Protein AF-A0A8X6P3E0-F1 (afdb_monomer)

Secondary structure (DSSP, 8-state):
-----------------HHHHHHHHHHTTT-EEE-TTT--EEEHHHIIIIIHHHHH---TTTB-TTTTTSSB--TTGGGSHHHHHHHHHHHHHHHHHTT--S--SS-TT------GGGG---S-----STTGGGGGG-TTTTS--SB-GGGG--SS-----GGGSS-TTHHHHHHHHHH--SEEEEEEEEHHHHHHHHHHHHTTGGGEEEEEEEEEEEEEEETTEEEEEEEEEEEES-HHHHHHIIIIIS----SS---SEEEEE--SHHHHHHHHHHHTS--S-TTS---SS--TTS--SEEEESS---TTHHHHHHTTSTTHHHHHHHHHHHTTT--

pLDDT: mean 74.68, std 19.61, range [25.98, 96.56]

Organism: Nephila pilipes (NCBI:txid299642)

Nearest PDB structures (foldseek):
  3ncp-assembly2_B  TM=5.693E-01  e=4.199E-01  Archaeoglobus fulgidus
  1ru2-assembly1_A  TM=4.246E-01  e=1.166E-01  Escherichia coli
  3ah6-assembly2_F  TM=4.339E-01  e=1.801E+00  Escherichia coli K-12
  3opk-assembly1_A  TM=3.784E-01  e=1.130E+00  Salmonella enterica subsp. enterica serovar Typhimurium str. LT2
  3vte-assembly1_A  TM=3.157E-01  e=8.952E-01  Cannabis sativa

Structure (mmCIF, N/CA/C/O backbone):
data_AF-A0A8X6P3E0-F1
#
_entry.id   AF-A0A8X6P3E0-F1
#
loop_
_atom_site.group_PDB
_atom_site.id
_atom_site.type_symbol
_atom_site.label_atom_id
_atom_site.label_alt_id
_atom_site.label_comp_id
_atom_site.label_asym_id
_atom_site.label_entity_id
_atom_site.label_seq_id
_atom_site.pdbx_PDB_ins_code
_atom_site.Cartn_x
_atom_site.Cartn_y
_atom_site.Cartn_z
_atom_site.occupancy
_atom_site.B_iso_or_equiv
_atom_site.auth_seq_id
_atom_site.auth_comp_id
_atom_site.auth_asym_id
_atom_site.auth_atom_id
_atom_site.pdbx_PDB_model_num
ATOM 1 N N . MET A 1 1 ? -29.471 0.106 -43.981 1.00 32.72 1 MET A N 1
ATOM 2 C CA . MET A 1 1 ? -28.695 1.352 -44.146 1.00 32.72 1 MET A CA 1
ATOM 3 C C . MET A 1 1 ? -27.390 1.184 -43.397 1.00 32.72 1 MET A C 1
ATOM 5 O O . MET A 1 1 ? -27.352 1.311 -42.184 1.00 32.72 1 MET A O 1
ATOM 9 N N . THR A 1 2 ? -26.368 0.766 -44.128 1.00 26.19 2 THR A N 1
ATOM 10 C CA . THR A 1 2 ? -24.980 0.620 -43.695 1.00 26.19 2 THR A CA 1
ATOM 11 C C . THR A 1 2 ? -24.277 1.959 -43.902 1.00 26.19 2 THR A C 1
ATOM 13 O O . THR A 1 2 ? -24.322 2.505 -45.002 1.00 26.19 2 THR A O 1
ATOM 16 N N . LEU A 1 3 ? -23.659 2.496 -42.850 1.00 25.98 3 LEU A N 1
ATOM 17 C CA . LEU A 1 3 ? -22.722 3.617 -42.943 1.00 25.98 3 LEU A CA 1
ATOM 18 C C . LEU A 1 3 ? -21.302 3.116 -42.635 1.00 25.98 3 LEU A C 1
ATOM 20 O O . LEU A 1 3 ? -21.159 2.162 -41.867 1.00 25.98 3 LEU A O 1
ATOM 24 N N . PRO A 1 4 ? -20.270 3.694 -43.274 1.00 28.23 4 PRO A N 1
ATOM 25 C CA . PRO A 1 4 ? -19.001 3.025 -43.503 1.00 28.23 4 PRO A CA 1
ATOM 26 C C . PRO A 1 4 ? -18.002 3.257 -42.368 1.00 28.23 4 PRO A C 1
ATOM 28 O O . PRO A 1 4 ? -17.793 4.373 -41.894 1.00 28.23 4 PRO A O 1
ATOM 31 N N . PHE A 1 5 ? -17.363 2.161 -41.978 1.00 27.02 5 PHE A N 1
ATOM 32 C CA . PHE A 1 5 ? -16.212 2.090 -41.092 1.00 27.02 5 PHE A CA 1
ATOM 33 C C . PHE A 1 5 ? -14.959 2.342 -41.936 1.00 27.02 5 PHE A C 1
ATOM 35 O O . PHE A 1 5 ? -14.394 1.409 -42.487 1.00 27.02 5 PHE A O 1
ATOM 42 N N . GLU A 1 6 ? -14.542 3.593 -42.106 1.00 27.86 6 GLU A N 1
ATOM 43 C CA . GLU A 1 6 ? -13.254 3.887 -42.741 1.00 27.86 6 GLU A CA 1
ATOM 44 C C . GLU A 1 6 ? -12.776 5.285 -42.351 1.00 27.86 6 GLU A C 1
ATOM 46 O O . GLU A 1 6 ? -13.299 6.291 -42.827 1.00 27.86 6 GLU A O 1
ATOM 51 N N . ARG A 1 7 ? -11.795 5.317 -41.440 1.00 28.09 7 ARG A N 1
ATOM 52 C CA . ARG A 1 7 ? -10.656 6.255 -41.354 1.00 28.09 7 ARG A CA 1
ATOM 53 C C . ARG A 1 7 ? -10.125 6.267 -39.927 1.00 28.09 7 ARG A C 1
ATOM 55 O O . ARG A 1 7 ? -10.498 7.140 -39.170 1.00 28.09 7 ARG A O 1
ATOM 62 N N . TYR A 1 8 ? -9.238 5.332 -39.596 1.00 27.27 8 TYR A N 1
ATOM 63 C CA . TYR A 1 8 ? -8.113 5.554 -38.674 1.00 27.27 8 TYR A CA 1
ATOM 64 C C . TYR A 1 8 ? -7.121 4.402 -38.852 1.00 27.27 8 TYR A C 1
ATOM 66 O O . TYR A 1 8 ? -7.109 3.457 -38.078 1.00 27.27 8 TYR A O 1
ATOM 74 N N . CYS A 1 9 ? -6.311 4.462 -39.908 1.00 28.12 9 CYS A N 1
ATOM 75 C CA . CYS A 1 9 ? -5.068 3.699 -40.020 1.00 28.12 9 CYS A CA 1
ATOM 76 C C . CYS A 1 9 ? -4.128 4.449 -40.965 1.00 28.12 9 CYS A C 1
ATOM 78 O O . CYS A 1 9 ? -3.974 4.116 -42.134 1.00 28.12 9 CYS A O 1
ATOM 80 N N . THR A 1 10 ? -3.489 5.487 -40.440 1.00 26.47 10 THR A N 1
ATOM 81 C CA . THR A 1 10 ? -2.123 5.803 -40.850 1.00 26.47 10 THR A CA 1
ATOM 82 C C . THR A 1 10 ? -1.285 5.648 -39.600 1.00 26.47 10 THR A C 1
ATOM 84 O O . THR A 1 10 ? -1.437 6.410 -38.647 1.00 26.47 10 THR A O 1
ATOM 87 N N . SER A 1 11 ? -0.476 4.594 -39.599 1.00 32.12 11 SER A N 1
ATOM 88 C CA . SER A 1 11 ? 0.641 4.340 -38.699 1.00 32.12 11 SER A CA 1
ATOM 89 C C . SER A 1 11 ? 1.381 5.638 -38.369 1.00 32.12 11 SER A C 1
ATOM 91 O O . SER A 1 11 ? 2.205 6.109 -39.152 1.00 32.12 11 SER A O 1
ATOM 93 N N . GLY A 1 12 ? 1.055 6.232 -37.221 1.00 29.59 12 GLY A N 1
ATOM 94 C CA . GLY A 1 12 ? 1.836 7.318 -36.653 1.00 29.59 12 GLY A CA 1
ATOM 95 C C . GLY A 1 12 ? 3.200 6.767 -36.260 1.00 29.59 12 GLY A C 1
ATOM 96 O O . GLY A 1 12 ? 3.271 5.797 -35.505 1.00 29.59 12 GLY A O 1
ATOM 97 N N . ASP A 1 13 ? 4.258 7.362 -36.810 1.00 38.78 13 ASP A N 1
ATOM 98 C CA . ASP A 1 13 ? 5.661 7.160 -36.443 1.00 38.78 13 ASP A CA 1
ATOM 99 C C . ASP A 1 13 ? 5.798 7.065 -34.908 1.00 38.78 13 ASP A C 1
ATOM 101 O O . ASP A 1 13 ? 5.832 8.074 -34.200 1.00 38.78 13 ASP A O 1
ATOM 105 N N . ARG A 1 14 ? 5.873 5.841 -34.364 1.00 43.91 14 ARG A N 1
ATOM 106 C CA . ARG A 1 14 ? 6.266 5.633 -32.965 1.0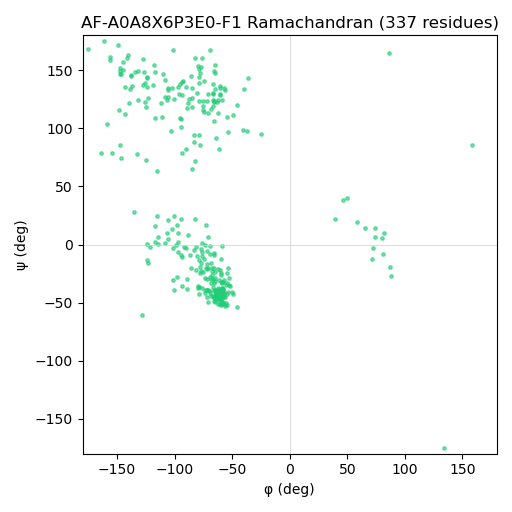0 43.91 14 ARG A CA 1
ATOM 107 C C . ARG A 1 14 ? 7.721 6.081 -32.854 1.00 43.91 14 ARG A C 1
ATOM 109 O O . ARG A 1 14 ? 8.622 5.394 -33.335 1.00 43.91 14 ARG A O 1
ATOM 116 N N . GLN A 1 15 ? 7.957 7.239 -32.240 1.00 47.72 15 GLN A N 1
ATOM 117 C CA . GLN A 1 15 ? 9.303 7.730 -31.946 1.00 47.72 15 GLN A CA 1
ATOM 118 C C . GLN A 1 15 ? 10.078 6.665 -31.155 1.00 47.72 15 GLN A C 1
ATOM 120 O O . GLN A 1 15 ? 9.786 6.390 -29.991 1.00 47.72 15 GLN A O 1
ATOM 125 N N . ARG A 1 16 ? 11.075 6.042 -31.796 1.00 61.50 16 ARG A N 1
ATOM 126 C CA . ARG A 1 16 ? 11.989 5.103 -31.136 1.00 61.50 16 ARG A CA 1
ATOM 127 C C . ARG A 1 16 ? 12.829 5.887 -30.127 1.00 61.50 16 ARG A C 1
ATOM 129 O O . ARG A 1 16 ? 13.543 6.813 -30.504 1.00 61.50 16 ARG A O 1
ATOM 136 N N . SER A 1 17 ? 12.732 5.530 -28.847 1.00 73.94 17 SER A N 1
ATOM 137 C CA . SER A 1 17 ? 13.495 6.181 -27.777 1.00 73.94 17 SER A CA 1
ATOM 138 C C . SER A 1 17 ? 14.939 5.667 -27.719 1.00 73.94 17 SER A C 1
ATOM 140 O O . SER A 1 17 ? 15.225 4.523 -28.084 1.00 73.94 17 SER A O 1
ATOM 142 N N . ILE A 1 18 ? 15.866 6.485 -27.209 1.00 75.44 18 ILE A N 1
ATOM 143 C CA . ILE A 1 18 ? 17.270 6.077 -27.026 1.00 75.44 18 ILE A CA 1
ATOM 144 C C . ILE A 1 18 ? 17.404 4.891 -26.053 1.00 75.44 18 ILE A C 1
ATOM 146 O O . ILE A 1 18 ? 18.289 4.051 -26.211 1.00 75.44 18 ILE A O 1
ATOM 150 N N . ALA A 1 19 ? 16.495 4.783 -25.077 1.00 73.69 19 ALA A N 1
ATOM 151 C CA . ALA A 1 19 ? 16.442 3.662 -24.144 1.00 73.69 19 ALA A CA 1
ATOM 152 C C . ALA A 1 19 ? 16.102 2.345 -24.861 1.00 73.69 19 ALA A C 1
ATOM 154 O O . ALA A 1 19 ? 16.725 1.317 -24.594 1.00 73.69 19 ALA A O 1
ATOM 155 N N . THR A 1 20 ? 15.169 2.386 -25.819 1.00 75.62 20 THR A N 1
ATOM 156 C CA . THR A 1 20 ? 14.819 1.236 -26.666 1.00 75.62 20 THR A CA 1
ATOM 157 C C . THR A 1 20 ? 16.027 0.767 -27.476 1.00 75.62 20 THR A C 1
ATOM 159 O O . THR A 1 20 ? 16.334 -0.424 -27.487 1.00 75.62 20 THR A O 1
ATOM 162 N N . PHE A 1 21 ? 16.772 1.702 -28.077 1.00 82.06 21 PHE A N 1
ATOM 163 C CA . PHE A 1 21 ? 18.000 1.390 -28.811 1.00 82.06 21 PHE A CA 1
ATOM 164 C C . PHE A 1 21 ? 19.039 0.664 -27.937 1.00 82.06 21 PHE A C 1
ATOM 166 O O . PHE A 1 21 ? 19.530 -0.393 -28.327 1.00 82.06 21 PHE A O 1
ATOM 173 N N . TYR A 1 22 ? 19.350 1.182 -26.741 1.00 82.00 22 TYR A N 1
ATOM 174 C CA . TYR A 1 22 ? 20.337 0.542 -25.858 1.00 82.00 22 TYR A CA 1
ATOM 175 C C . TYR A 1 22 ? 19.883 -0.828 -25.347 1.00 82.00 22 TYR A C 1
ATOM 177 O O . TYR A 1 22 ? 20.711 -1.724 -25.194 1.00 82.00 22 TYR A O 1
ATOM 185 N N . ARG A 1 23 ? 18.577 -1.025 -25.130 1.00 77.50 23 ARG A N 1
ATOM 186 C CA . ARG A 1 23 ? 18.028 -2.340 -24.776 1.00 77.50 23 ARG A CA 1
ATOM 187 C C . ARG A 1 23 ? 18.233 -3.353 -25.903 1.00 77.50 23 ARG A C 1
ATOM 189 O O . ARG A 1 23 ? 18.649 -4.474 -25.631 1.00 77.50 23 ARG A O 1
ATOM 196 N N . HIS A 1 24 ? 17.983 -2.957 -27.151 1.00 77.69 24 HIS A N 1
ATOM 197 C CA . HIS A 1 24 ? 18.202 -3.823 -28.315 1.00 77.69 24 HIS A CA 1
ATOM 198 C C . HIS A 1 24 ? 19.681 -4.141 -28.505 1.00 77.69 24 HIS A C 1
ATOM 200 O O . HIS A 1 24 ? 20.035 -5.304 -28.663 1.00 77.69 24 HIS A O 1
ATOM 206 N N . LEU A 1 25 ? 20.544 -3.128 -28.397 1.00 83.44 25 LEU A N 1
ATOM 207 C CA . LEU A 1 25 ? 21.988 -3.317 -28.467 1.00 83.44 25 LEU A CA 1
ATOM 208 C C . LEU A 1 25 ? 22.485 -4.316 -27.411 1.00 83.44 25 LEU A C 1
ATOM 210 O O . LEU A 1 25 ? 23.282 -5.194 -27.729 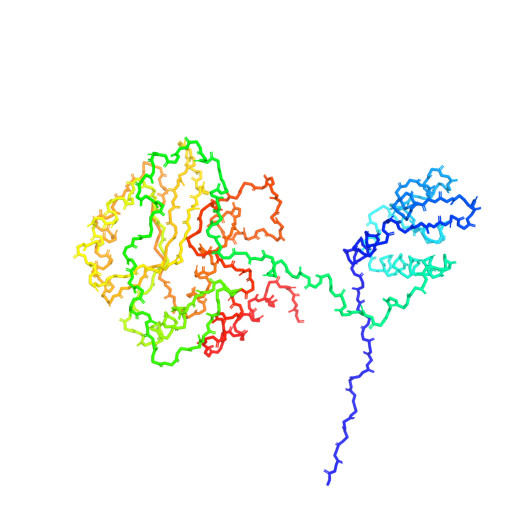1.00 83.44 25 LEU A O 1
ATOM 214 N N . LYS A 1 26 ? 21.971 -4.217 -26.177 1.00 83.31 26 LYS A N 1
ATOM 215 C CA . LYS A 1 26 ? 22.287 -5.150 -25.091 1.00 83.31 26 LYS A CA 1
ATOM 216 C C . LYS A 1 26 ? 21.806 -6.572 -25.391 1.00 83.31 26 LYS A C 1
ATOM 218 O O . LYS A 1 26 ? 22.557 -7.504 -25.154 1.00 83.31 26 LYS A O 1
ATOM 223 N N . LYS A 1 27 ? 20.596 -6.758 -25.939 1.00 80.12 27 LYS A N 1
ATOM 224 C CA . LYS A 1 27 ? 20.095 -8.096 -26.325 1.00 80.12 27 LYS A CA 1
ATOM 225 C C . LYS A 1 27 ? 21.010 -8.784 -27.344 1.00 80.12 27 LYS A C 1
ATOM 227 O O . LYS A 1 27 ? 21.142 -10.000 -27.311 1.00 80.12 27 LYS A O 1
ATOM 232 N N . CYS A 1 28 ? 21.641 -8.018 -28.233 1.00 83.38 28 CYS A N 1
ATOM 233 C CA . CYS A 1 28 ? 22.568 -8.559 -29.222 1.00 83.38 28 CYS A CA 1
ATOM 234 C C . CYS A 1 28 ? 24.050 -8.472 -28.819 1.00 83.38 28 CYS A C 1
ATOM 236 O O . CYS A 1 28 ? 24.888 -8.744 -29.673 1.00 83.38 28 CYS A O 1
ATOM 238 N N . SER A 1 29 ? 24.393 -8.113 -27.572 1.00 85.38 29 SER A N 1
ATOM 239 C CA . SER A 1 29 ? 25.779 -7.840 -27.140 1.00 85.38 29 SER A CA 1
ATOM 240 C C . SER A 1 29 ? 26.746 -8.980 -27.459 1.00 85.38 29 SER A C 1
ATOM 242 O O . SER A 1 29 ? 27.849 -8.730 -27.943 1.00 85.38 29 SER A O 1
ATOM 244 N N . ASP A 1 30 ? 26.296 -10.219 -27.262 1.00 83.38 30 ASP A N 1
ATOM 245 C CA . ASP A 1 30 ? 27.120 -11.429 -27.366 1.00 83.38 30 ASP A CA 1
ATOM 246 C C . ASP A 1 30 ? 27.089 -12.052 -28.769 1.00 83.38 30 ASP A C 1
ATOM 248 O O . ASP A 1 30 ? 27.783 -13.033 -29.042 1.00 83.38 30 ASP A O 1
ATOM 252 N N . VAL A 1 31 ? 26.306 -11.474 -29.688 1.00 84.81 31 VAL A N 1
ATOM 253 C CA . VAL A 1 31 ? 26.197 -11.964 -31.063 1.00 84.81 31 VAL A CA 1
ATOM 254 C C . VAL A 1 31 ? 27.556 -11.847 -31.742 1.00 84.81 31 VAL A C 1
ATOM 256 O O . VAL A 1 31 ? 28.127 -10.758 -31.846 1.00 84.81 31 VAL A O 1
ATOM 259 N N . SER A 1 32 ? 28.067 -12.979 -32.230 1.00 85.12 32 SER A N 1
ATOM 260 C CA . SER A 1 32 ? 29.296 -13.003 -33.015 1.00 85.12 32 SER A CA 1
ATOM 261 C C . SER A 1 32 ? 29.041 -12.400 -34.392 1.00 85.12 32 SER A C 1
ATOM 263 O O . SER A 1 32 ? 28.185 -12.860 -35.150 1.00 85.12 32 SER A O 1
ATOM 265 N N . ILE A 1 33 ? 29.813 -11.372 -34.721 1.00 86.19 33 ILE A N 1
ATOM 266 C CA . ILE A 1 33 ? 29.754 -10.657 -35.991 1.00 86.19 33 ILE A CA 1
ATOM 267 C C . ILE A 1 33 ? 31.144 -10.581 -36.618 1.00 86.19 33 ILE A C 1
ATOM 269 O O . ILE A 1 33 ? 32.174 -10.720 -35.950 1.00 86.19 33 ILE A O 1
ATOM 273 N N . ARG A 1 34 ? 31.178 -10.349 -37.930 1.00 85.69 34 ARG A N 1
ATOM 274 C CA . ARG A 1 34 ? 32.386 -9.909 -38.632 1.00 85.69 34 ARG A CA 1
ATOM 275 C C . ARG A 1 34 ? 32.233 -8.442 -38.965 1.00 85.69 34 ARG A C 1
ATOM 277 O O . ARG A 1 34 ? 31.199 -8.054 -39.495 1.00 85.69 34 ARG A O 1
ATOM 284 N N . CYS A 1 35 ? 33.259 -7.647 -38.696 1.00 86.12 35 CYS A N 1
ATOM 285 C CA . CYS A 1 35 ? 33.279 -6.261 -39.136 1.00 86.12 35 CYS A CA 1
ATOM 286 C C . CYS A 1 35 ? 33.244 -6.191 -40.678 1.00 86.12 35 CYS A C 1
ATOM 288 O O . CYS A 1 35 ? 34.142 -6.751 -41.311 1.00 86.12 35 CYS A O 1
ATOM 290 N N . PRO A 1 36 ? 32.278 -5.483 -41.294 1.00 83.50 36 PRO A N 1
ATOM 291 C CA . PRO A 1 36 ? 32.210 -5.337 -42.749 1.00 83.50 36 PRO A CA 1
ATOM 292 C C . PRO A 1 36 ? 33.429 -4.670 -43.403 1.00 83.50 36 PRO A C 1
ATOM 294 O O . PRO A 1 36 ? 33.679 -4.906 -44.579 1.00 83.50 36 PRO A O 1
ATOM 297 N N . GLN A 1 37 ? 34.190 -3.845 -42.670 1.00 85.00 37 GLN A N 1
ATOM 298 C CA . GLN A 1 37 ? 35.338 -3.118 -43.231 1.00 85.00 37 GLN A CA 1
ATOM 299 C C . GLN A 1 37 ? 36.665 -3.885 -43.150 1.00 85.00 37 GLN A C 1
ATOM 301 O O . GLN A 1 37 ? 37.454 -3.817 -44.086 1.00 85.00 37 GLN A O 1
ATOM 306 N N . CYS A 1 38 ? 36.930 -4.618 -42.062 1.00 88.06 38 CYS A N 1
ATOM 307 C CA . CYS A 1 38 ? 38.212 -5.322 -41.875 1.00 88.06 38 CYS A CA 1
ATOM 308 C C . CYS A 1 38 ? 38.092 -6.843 -41.700 1.00 88.06 38 CYS A C 1
ATOM 310 O O . CYS A 1 38 ? 39.100 -7.526 -41.545 1.00 88.06 38 CYS A O 1
ATOM 312 N N . GLY A 1 39 ? 36.876 -7.394 -41.680 1.00 84.44 39 GLY A N 1
ATOM 313 C CA . GLY A 1 39 ? 36.629 -8.835 -41.579 1.00 84.44 39 GLY A CA 1
ATOM 314 C C . GLY A 1 39 ? 36.905 -9.465 -40.207 1.00 84.44 39 GLY A C 1
ATOM 315 O O . GLY A 1 39 ? 36.636 -10.658 -40.033 1.00 84.44 39 GLY A O 1
ATOM 316 N N . GLN A 1 40 ? 37.404 -8.701 -39.225 1.00 85.25 40 GLN A N 1
ATOM 317 C CA . GLN A 1 40 ? 37.693 -9.206 -37.881 1.00 85.25 40 GLN A CA 1
ATOM 318 C C . GLN A 1 40 ? 36.416 -9.732 -37.211 1.00 85.25 40 GLN A C 1
ATOM 320 O O . GLN A 1 40 ? 35.362 -9.096 -37.274 1.00 85.25 40 GLN A O 1
ATOM 325 N N . ARG A 1 41 ? 36.524 -10.898 -36.563 1.00 87.69 41 ARG A N 1
ATOM 326 C CA . ARG A 1 41 ? 35.458 -11.489 -35.743 1.00 87.69 41 ARG A CA 1
ATOM 327 C C . ARG A 1 41 ? 35.493 -10.933 -34.325 1.00 87.69 41 ARG A C 1
ATOM 329 O O . ARG A 1 41 ? 36.563 -10.858 -33.729 1.00 87.69 41 ARG A O 1
ATOM 336 N N . MET A 1 42 ? 34.327 -10.578 -33.803 1.00 89.50 42 MET A N 1
ATOM 337 C CA . MET A 1 42 ? 34.136 -10.034 -32.455 1.00 89.50 42 MET A CA 1
ATOM 338 C C . MET A 1 42 ? 32.671 -10.176 -32.035 1.00 89.50 42 MET A C 1
ATOM 340 O O . MET A 1 42 ? 31.836 -10.598 -32.839 1.00 89.50 42 MET A O 1
ATOM 344 N N . THR A 1 43 ? 32.353 -9.819 -30.796 1.00 90.94 43 THR A N 1
ATOM 345 C CA . THR A 1 43 ? 30.959 -9.659 -30.361 1.00 90.94 43 THR A CA 1
ATOM 346 C C . THR A 1 43 ? 30.412 -8.280 -30.750 1.00 90.94 43 THR A C 1
ATOM 348 O O . THR A 1 43 ? 31.177 -7.347 -31.009 1.00 90.94 43 THR A O 1
ATOM 351 N N . MET A 1 44 ? 29.087 -8.118 -30.793 1.00 89.75 44 MET A N 1
ATOM 352 C CA . MET A 1 44 ? 28.462 -6.813 -31.053 1.00 89.75 44 MET A CA 1
ATOM 353 C C . MET A 1 44 ? 28.870 -5.752 -30.024 1.00 89.75 44 MET A C 1
ATOM 355 O O . MET A 1 44 ? 29.083 -4.591 -30.380 1.00 89.75 44 MET A O 1
ATOM 359 N N . ASP A 1 45 ? 29.015 -6.151 -28.761 1.00 90.94 45 ASP A N 1
ATOM 360 C CA . ASP A 1 45 ? 29.483 -5.280 -27.683 1.00 90.94 45 ASP A CA 1
ATOM 361 C C . ASP A 1 45 ? 30.892 -4.742 -27.965 1.00 90.94 45 ASP A C 1
ATOM 363 O O . ASP A 1 45 ? 31.111 -3.528 -28.015 1.00 90.94 45 ASP A O 1
ATOM 367 N N . GLN A 1 46 ? 31.818 -5.650 -28.291 1.00 91.19 46 GLN A N 1
ATOM 368 C CA . GLN A 1 46 ? 33.183 -5.307 -28.686 1.00 91.19 46 GLN A CA 1
ATOM 369 C C . GLN A 1 46 ? 33.201 -4.410 -29.925 1.00 91.19 46 GLN A C 1
ATOM 371 O O . GLN A 1 46 ? 33.992 -3.464 -29.991 1.00 91.19 46 GLN A O 1
ATOM 376 N N . PHE A 1 47 ? 32.314 -4.664 -30.892 1.00 93.25 47 PHE A N 1
ATOM 377 C CA . PHE A 1 47 ? 32.211 -3.839 -32.089 1.00 93.25 47 PHE A CA 1
ATOM 378 C C . PHE A 1 47 ? 31.818 -2.397 -31.762 1.00 93.25 47 PHE A C 1
ATOM 380 O O . PHE A 1 47 ? 32.478 -1.448 -32.194 1.00 93.25 47 PHE A O 1
ATOM 387 N N . TYR A 1 48 ? 30.751 -2.243 -30.981 1.00 91.69 48 TYR A N 1
ATOM 388 C CA . TYR A 1 48 ? 30.136 -0.955 -30.689 1.00 91.69 48 TYR A CA 1
ATOM 389 C C . TYR A 1 48 ? 30.957 -0.094 -29.719 1.00 91.69 48 TYR A C 1
ATOM 391 O O . TYR A 1 48 ? 31.019 1.130 -29.891 1.00 91.69 48 TYR A O 1
ATOM 399 N N . HIS A 1 49 ? 31.567 -0.708 -28.700 1.00 89.06 49 HIS A N 1
ATOM 400 C CA . HIS A 1 49 ? 32.283 0.011 -27.644 1.00 89.06 49 HIS A CA 1
ATOM 401 C C . HIS A 1 49 ? 33.763 0.256 -27.946 1.00 89.06 49 HIS A C 1
ATOM 403 O O . HIS A 1 49 ? 34.290 1.274 -27.497 1.00 89.06 49 HIS A O 1
ATOM 409 N N . HIS A 1 50 ? 34.410 -0.621 -28.722 1.00 92.62 50 HIS A N 1
ATOM 410 C CA . HIS A 1 50 ? 35.866 -0.599 -28.894 1.00 92.62 50 HIS A CA 1
ATOM 411 C C . HIS A 1 50 ? 36.284 -0.588 -30.363 1.00 92.62 50 HIS A C 1
ATOM 413 O O . HIS A 1 50 ? 36.895 0.372 -30.835 1.00 92.62 50 HIS A O 1
ATOM 419 N N . HIS A 1 51 ? 35.906 -1.620 -31.116 1.00 92.62 51 HIS A N 1
ATOM 420 C CA . HIS A 1 51 ? 36.451 -1.865 -32.448 1.00 92.62 51 HIS A CA 1
ATOM 421 C C . HIS A 1 51 ? 36.178 -0.724 -33.434 1.00 92.62 51 HIS A C 1
ATOM 423 O O . HIS A 1 51 ? 37.098 -0.277 -34.116 1.00 92.62 51 HIS A O 1
ATOM 429 N N . ALA A 1 52 ? 34.938 -0.222 -33.505 1.00 91.69 52 ALA A N 1
ATOM 430 C CA . ALA A 1 52 ? 34.582 0.855 -34.432 1.00 91.69 52 ALA A CA 1
ATOM 431 C C . ALA A 1 52 ? 35.414 2.126 -34.191 1.00 91.69 52 ALA A C 1
ATOM 433 O O . ALA A 1 52 ? 35.824 2.791 -35.143 1.00 91.69 52 ALA A O 1
ATOM 434 N N . SER A 1 53 ? 35.714 2.444 -32.929 1.00 93.19 53 SER A N 1
ATOM 435 C CA . SER A 1 53 ? 36.551 3.595 -32.591 1.00 93.19 53 SER A CA 1
ATOM 436 C C . SER A 1 53 ? 38.040 3.342 -32.785 1.00 93.19 53 SER A C 1
ATOM 438 O O . SER A 1 53 ? 38.726 4.218 -33.297 1.00 93.19 53 SER A O 1
ATOM 440 N N . GLU A 1 54 ? 38.543 2.179 -32.379 1.00 93.81 54 GLU A N 1
ATOM 441 C CA . GLU A 1 54 ? 39.983 1.897 -32.357 1.00 93.81 54 GLU A CA 1
ATOM 442 C C . GLU A 1 54 ? 40.527 1.541 -33.739 1.00 93.81 54 GLU A C 1
ATOM 444 O O . GLU A 1 54 ? 41.638 1.934 -34.077 1.00 93.81 54 GLU A O 1
ATOM 449 N N . GLN A 1 55 ? 39.741 0.824 -34.545 1.00 92.12 55 GLN A N 1
ATOM 450 C CA . GLN A 1 55 ? 40.172 0.339 -35.858 1.00 92.12 55 GLN A CA 1
ATOM 451 C C . GLN A 1 55 ? 39.706 1.245 -37.002 1.00 92.12 55 GLN A C 1
ATOM 453 O O . GLN A 1 55 ? 40.382 1.322 -38.023 1.00 92.12 55 GLN A O 1
ATOM 458 N N . HIS A 1 56 ? 38.585 1.960 -36.827 1.00 91.69 56 HIS A N 1
ATOM 459 C CA . HIS A 1 56 ? 37.968 2.765 -37.897 1.00 91.69 56 HIS A CA 1
ATOM 460 C C . HIS A 1 56 ? 37.776 4.244 -37.534 1.00 91.69 56 HIS A C 1
ATOM 462 O O . HIS A 1 56 ? 37.248 5.013 -38.333 1.00 91.69 56 HIS A O 1
ATOM 468 N N . GLY A 1 57 ? 38.175 4.676 -36.330 1.00 91.00 57 GLY A N 1
ATOM 469 C CA . GLY A 1 57 ? 38.039 6.072 -35.889 1.00 91.00 57 GLY A CA 1
ATOM 470 C C . GLY A 1 57 ? 36.588 6.553 -35.727 1.00 91.00 57 GLY A C 1
ATOM 471 O O . GLY A 1 57 ? 36.335 7.757 -35.618 1.00 91.00 57 GLY A O 1
ATOM 472 N N . VAL A 1 58 ? 35.608 5.641 -35.713 1.00 91.88 58 VAL A N 1
ATOM 473 C CA . VAL A 1 58 ? 34.181 5.973 -35.634 1.00 91.88 58 VAL A CA 1
ATOM 474 C C . VAL A 1 58 ? 33.716 5.921 -34.183 1.00 91.88 58 VAL A C 1
ATOM 476 O O . VAL A 1 58 ? 33.436 4.867 -33.618 1.00 91.88 58 VAL A O 1
ATOM 479 N N . HIS A 1 59 ? 33.593 7.093 -33.562 1.00 88.88 59 HIS A N 1
ATOM 480 C CA . HIS A 1 59 ? 33.139 7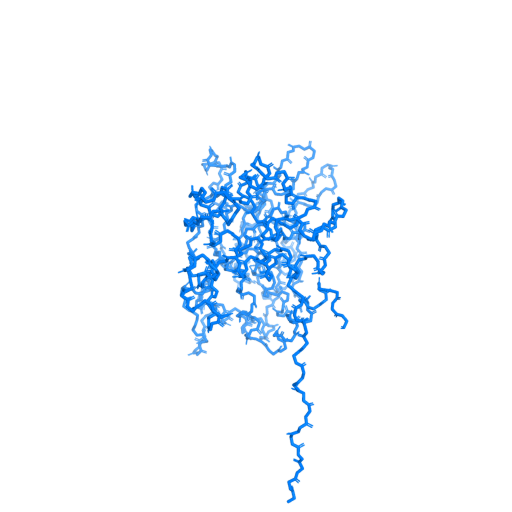.196 -32.178 1.00 88.88 59 HIS A CA 1
ATOM 481 C C . HIS A 1 59 ? 31.612 7.283 -32.083 1.00 88.88 59 HIS A C 1
ATOM 483 O O . HIS A 1 59 ? 31.008 8.262 -32.533 1.00 88.88 59 HIS A O 1
ATOM 489 N N . SER A 1 60 ? 30.994 6.342 -31.362 1.00 85.75 60 SER A N 1
ATOM 490 C CA . SER A 1 60 ? 29.536 6.251 -31.160 1.00 85.75 60 SER A CA 1
ATOM 491 C C . SER A 1 60 ? 28.885 7.474 -30.495 1.00 85.75 60 SER A C 1
ATOM 493 O O . SER A 1 60 ? 27.657 7.589 -30.482 1.00 85.75 60 SER A O 1
ATOM 495 N N . ARG A 1 61 ? 29.685 8.393 -29.933 1.00 85.44 61 ARG A N 1
ATOM 496 C CA . ARG A 1 61 ? 29.245 9.688 -29.382 1.00 85.44 61 ARG A CA 1
ATOM 497 C C . ARG A 1 61 ? 29.062 10.776 -30.442 1.00 85.44 61 ARG A C 1
ATOM 499 O O . ARG A 1 61 ? 28.346 11.731 -30.169 1.00 85.44 61 ARG A O 1
ATOM 506 N N . LYS A 1 62 ? 29.706 10.653 -31.605 1.00 86.75 62 LYS A N 1
ATOM 507 C CA . LYS A 1 62 ? 29.751 11.684 -32.663 1.00 86.75 62 LYS A CA 1
ATOM 508 C C . LYS A 1 62 ? 29.255 11.183 -34.025 1.00 86.75 62 LYS A C 1
ATOM 510 O O . LYS A 1 62 ? 29.055 11.987 -34.931 1.00 86.75 62 LYS A O 1
ATOM 515 N N . ALA A 1 63 ? 29.109 9.872 -34.196 1.00 91.81 63 ALA A N 1
ATOM 516 C CA . ALA A 1 63 ? 28.665 9.283 -35.448 1.00 91.81 63 ALA A CA 1
ATOM 517 C C . ALA A 1 63 ? 28.030 7.901 -35.243 1.00 91.81 63 ALA A C 1
ATOM 519 O O . ALA A 1 63 ? 28.237 7.245 -34.216 1.00 91.81 63 ALA A O 1
ATOM 520 N N . CYS A 1 64 ? 27.260 7.457 -36.233 1.00 93.50 64 CYS A N 1
ATOM 521 C CA . CYS A 1 64 ? 26.667 6.126 -36.247 1.00 93.50 64 CYS A CA 1
ATOM 522 C C . CYS A 1 64 ? 27.731 5.080 -36.593 1.00 93.50 64 CYS A C 1
ATOM 524 O O . CYS A 1 64 ? 28.306 5.109 -37.679 1.00 93.50 64 CYS A O 1
ATOM 526 N N . VAL A 1 65 ? 27.979 4.142 -35.678 1.00 93.06 65 VAL A N 1
ATOM 527 C CA . VAL A 1 65 ? 28.987 3.085 -35.871 1.00 93.06 65 VAL A CA 1
ATOM 528 C C . VAL A 1 65 ? 28.555 2.034 -36.895 1.00 93.06 65 VAL A C 1
ATOM 530 O O . VAL A 1 65 ? 29.393 1.498 -37.605 1.00 93.06 65 VAL A O 1
ATOM 533 N N . PHE A 1 66 ? 27.249 1.787 -37.034 1.00 92.88 66 PHE A N 1
ATOM 534 C CA . PHE A 1 66 ? 26.707 0.749 -37.920 1.00 92.88 66 PHE A CA 1
ATOM 535 C C . PHE A 1 66 ? 26.704 1.144 -39.400 1.00 92.88 66 PHE A C 1
ATOM 537 O O . PHE A 1 66 ? 26.702 0.276 -40.263 1.00 92.88 66 PHE A O 1
ATOM 544 N N . CYS A 1 67 ? 26.730 2.445 -39.705 1.00 92.38 67 CYS A N 1
ATOM 545 C CA . CYS A 1 67 ? 26.964 2.954 -41.060 1.00 92.38 67 CYS A CA 1
ATOM 546 C C . CYS A 1 67 ? 28.370 3.556 -41.216 1.00 92.38 67 CYS A C 1
ATOM 548 O O . CYS A 1 67 ? 28.591 4.383 -42.099 1.00 92.38 67 CYS A O 1
ATOM 550 N N . PHE A 1 68 ? 29.304 3.180 -40.329 1.00 91.06 68 PHE A N 1
ATOM 551 C CA . PHE A 1 68 ? 30.708 3.602 -40.355 1.00 91.06 68 PHE A CA 1
ATOM 552 C C . PHE A 1 68 ? 30.905 5.118 -40.490 1.00 91.06 68 PHE A C 1
ATOM 554 O O . PHE A 1 68 ? 31.783 5.609 -41.193 1.00 91.06 68 PHE A O 1
ATOM 561 N N . GLY A 1 69 ? 30.064 5.880 -39.794 1.00 88.56 69 GLY A N 1
ATOM 562 C CA . GLY A 1 69 ? 30.154 7.330 -39.734 1.00 88.56 69 GLY A CA 1
ATOM 563 C C . GLY A 1 69 ? 29.530 8.085 -40.907 1.00 88.56 69 GLY A C 1
ATOM 564 O O . GLY A 1 69 ? 29.676 9.306 -40.949 1.00 88.56 69 GLY A O 1
ATOM 565 N N . ALA A 1 70 ? 28.786 7.419 -41.800 1.00 90.44 70 ALA A N 1
ATOM 566 C CA . ALA A 1 70 ? 28.039 8.091 -42.870 1.00 90.44 70 ALA A CA 1
ATOM 567 C C . ALA A 1 70 ? 27.031 9.123 -42.327 1.00 90.44 70 ALA A C 1
ATOM 569 O O . ALA A 1 70 ? 26.824 10.170 -42.938 1.00 90.44 70 ALA A O 1
ATOM 570 N N . LYS A 1 71 ? 26.454 8.872 -41.141 1.00 90.44 71 LYS A N 1
ATOM 571 C CA . LYS A 1 71 ? 25.721 9.883 -40.366 1.00 90.44 71 LYS A CA 1
ATOM 572 C C . LYS A 1 71 ? 26.540 10.327 -39.157 1.00 90.44 71 LYS A C 1
ATOM 574 O O . LYS A 1 71 ? 26.928 9.505 -38.321 1.00 90.44 71 LYS A O 1
ATOM 579 N N . ARG A 1 72 ? 26.761 11.639 -39.059 1.00 90.31 72 ARG A N 1
ATOM 580 C CA . ARG A 1 72 ? 27.471 12.319 -37.965 1.00 90.31 72 ARG A CA 1
ATOM 581 C C . ARG A 1 72 ? 26.525 13.284 -37.264 1.00 90.31 72 ARG A C 1
ATOM 583 O O . ARG A 1 72 ? 25.569 13.759 -37.868 1.00 90.31 72 ARG A O 1
ATOM 590 N N . TRP A 1 73 ? 26.803 13.567 -36.003 1.00 91.31 73 TRP A N 1
ATOM 591 C CA . TRP A 1 73 ? 26.017 14.489 -35.187 1.00 91.31 73 TRP A CA 1
ATOM 592 C C . TRP A 1 73 ? 26.928 15.263 -34.235 1.00 91.31 73 TRP A C 1
ATOM 594 O O . TRP A 1 73 ? 28.043 14.816 -33.926 1.00 91.31 73 TRP A O 1
ATOM 604 N N . ALA A 1 74 ? 26.471 16.430 -33.774 1.00 86.69 74 ALA A N 1
ATOM 605 C CA . ALA A 1 74 ? 27.221 17.204 -32.798 1.00 86.69 74 ALA A CA 1
ATOM 606 C C . ALA A 1 74 ? 27.234 16.497 -31.434 1.00 86.69 74 ALA A C 1
ATOM 608 O O . ALA A 1 74 ? 26.527 15.516 -31.177 1.00 86.69 74 ALA A O 1
ATOM 609 N N . HIS A 1 75 ? 28.092 16.970 -30.533 1.00 79.00 75 HIS A N 1
ATOM 610 C CA . HIS A 1 75 ? 28.180 16.384 -29.203 1.00 79.00 75 HIS A CA 1
ATOM 611 C C . HIS A 1 75 ? 26.833 16.502 -28.468 1.00 79.00 75 HIS A C 1
ATOM 613 O O . HIS A 1 75 ? 26.257 17.579 -28.407 1.00 79.00 75 HIS A O 1
ATOM 619 N N . GLY A 1 76 ? 26.327 15.389 -27.926 1.00 75.00 76 GLY A N 1
ATOM 620 C CA . GLY A 1 76 ? 25.032 15.333 -27.231 1.00 75.00 76 GLY A CA 1
ATOM 621 C C . GLY A 1 76 ? 23.816 15.076 -28.134 1.00 75.00 76 GLY A C 1
ATOM 622 O O . GLY A 1 76 ? 22.815 14.545 -27.663 1.00 75.00 76 GLY A O 1
ATOM 623 N N . GLU A 1 77 ? 23.917 15.309 -29.444 1.00 85.81 77 GLU A N 1
ATOM 624 C CA . GLU A 1 77 ? 22.780 15.206 -30.376 1.00 85.81 77 GLU A CA 1
ATOM 625 C C . GLU A 1 77 ? 22.388 13.776 -30.755 1.00 85.81 77 GLU A C 1
ATOM 627 O O . GLU A 1 77 ? 21.383 13.558 -31.432 1.00 85.81 77 GLU A O 1
ATOM 632 N N . LYS A 1 78 ? 23.131 12.766 -30.298 1.00 82.25 78 LYS A N 1
ATOM 633 C CA . LYS A 1 78 ? 22.756 11.361 -30.503 1.00 82.25 78 LYS A CA 1
ATOM 634 C C . LYS A 1 78 ? 21.341 11.054 -30.004 1.00 82.25 78 LYS A C 1
ATOM 636 O O . LYS A 1 78 ? 20.670 10.194 -30.562 1.00 82.25 78 LYS A O 1
ATOM 641 N N . GLN A 1 79 ? 20.918 11.733 -28.939 1.00 82.75 79 GLN A N 1
ATOM 642 C CA . GLN A 1 79 ? 19.611 11.538 -28.314 1.00 82.75 79 GLN A CA 1
ATOM 643 C C . GLN A 1 79 ? 18.467 12.174 -29.117 1.00 82.75 79 GLN A C 1
ATOM 645 O O . GLN A 1 79 ? 17.307 11.913 -28.812 1.00 82.75 79 GLN A O 1
ATOM 650 N N . HIS A 1 80 ? 18.774 12.977 -30.145 1.00 85.00 80 HIS A N 1
ATOM 651 C CA . HIS A 1 80 ? 17.765 13.564 -31.019 1.00 85.00 80 HIS A CA 1
ATOM 652 C C . HIS A 1 80 ? 16.964 12.458 -31.733 1.00 85.00 80 HIS A C 1
ATOM 654 O O . HIS A 1 80 ? 17.587 11.528 -32.262 1.00 85.00 80 HIS A O 1
ATOM 660 N N . PRO A 1 81 ? 15.621 12.545 -31.807 1.00 80.69 81 PRO A N 1
ATOM 661 C CA . PRO A 1 81 ? 14.769 11.488 -32.361 1.00 80.69 81 PRO A CA 1
ATOM 662 C C . PRO A 1 81 ? 15.222 10.954 -33.729 1.00 80.69 81 PRO A C 1
ATOM 664 O O . PRO A 1 81 ? 15.295 9.743 -33.923 1.00 80.69 81 PRO A O 1
ATOM 667 N N . ASP A 1 82 ? 15.638 11.830 -34.647 1.00 85.12 82 ASP A N 1
ATOM 668 C CA . ASP A 1 82 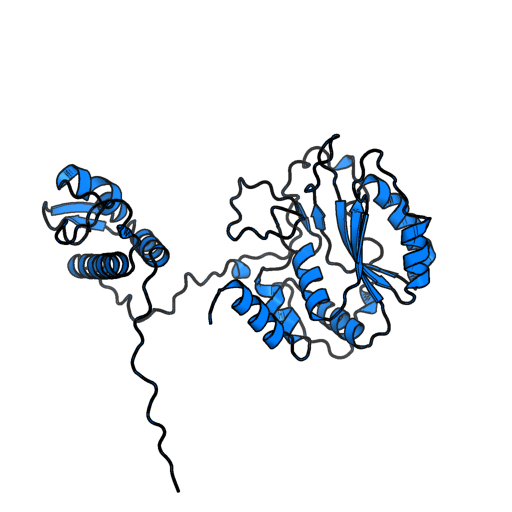? 16.100 11.432 -35.989 1.00 85.12 82 ASP A CA 1
ATOM 669 C C . ASP A 1 82 ? 17.434 10.672 -35.993 1.00 85.12 82 ASP A C 1
ATOM 671 O O . ASP A 1 82 ? 17.727 9.880 -36.898 1.00 85.12 82 ASP A O 1
ATOM 675 N N . ASN A 1 83 ? 18.283 10.921 -34.997 1.00 88.56 83 ASN A N 1
ATOM 676 C CA . ASN A 1 83 ? 19.550 10.214 -34.831 1.00 88.56 83 ASN A CA 1
ATOM 677 C C . ASN A 1 83 ? 19.316 8.850 -34.181 1.00 88.56 83 ASN A C 1
ATOM 679 O O . ASN A 1 83 ? 19.917 7.863 -34.610 1.00 88.56 83 ASN A O 1
ATOM 683 N N . VAL A 1 84 ? 18.378 8.774 -33.232 1.00 83.25 84 VAL A N 1
ATOM 684 C CA . VAL A 1 84 ? 17.938 7.516 -32.617 1.00 83.25 84 VAL A CA 1
ATOM 685 C C . VAL A 1 84 ? 17.237 6.608 -33.631 1.00 83.25 84 VAL A C 1
ATOM 687 O O . VAL A 1 84 ? 17.551 5.416 -33.706 1.00 83.25 84 VAL A O 1
ATOM 690 N N . LYS A 1 85 ? 16.332 7.160 -34.450 1.00 86.56 85 LYS A N 1
ATOM 691 C CA . LYS A 1 85 ? 15.661 6.431 -35.536 1.00 86.56 85 LYS A CA 1
ATOM 692 C C . LYS A 1 85 ? 16.693 5.837 -36.494 1.00 86.56 85 LYS A C 1
ATOM 694 O O . LYS A 1 85 ? 16.717 4.624 -36.686 1.00 86.56 85 LYS A O 1
ATOM 699 N N . HIS A 1 86 ? 17.631 6.663 -36.961 1.00 90.12 86 HIS A N 1
ATOM 700 C CA . HIS A 1 86 ? 18.696 6.224 -37.860 1.00 90.12 86 HIS A CA 1
ATOM 701 C C . HIS A 1 86 ? 19.582 5.121 -37.266 1.00 90.12 86 HIS A C 1
ATOM 703 O O . HIS A 1 86 ? 19.792 4.096 -37.907 1.00 90.12 86 HIS A O 1
ATOM 709 N N . VAL A 1 87 ? 20.115 5.302 -36.051 1.00 89.31 87 VAL A N 1
ATOM 710 C CA . VAL A 1 87 ? 21.038 4.308 -35.471 1.00 89.31 87 VAL A CA 1
ATOM 711 C C . VAL A 1 87 ? 20.339 2.971 -35.208 1.00 89.31 87 VAL A C 1
ATOM 713 O O . VAL A 1 87 ? 20.960 1.922 -35.363 1.00 89.31 87 VAL A O 1
ATOM 716 N N . SER A 1 88 ? 19.042 2.998 -34.887 1.00 85.56 88 SER A N 1
ATOM 717 C CA . SER A 1 88 ? 18.230 1.791 -34.702 1.00 85.56 88 SER A CA 1
ATOM 718 C C . SER A 1 88 ? 18.006 1.045 -36.020 1.00 85.56 88 SER A C 1
ATOM 720 O O . SER A 1 88 ? 18.150 -0.172 -36.069 1.00 85.56 88 SER A O 1
ATOM 722 N N . GLU A 1 89 ? 17.692 1.767 -37.099 1.00 88.94 89 GLU A N 1
ATOM 723 C CA . GLU A 1 89 ? 17.563 1.188 -38.444 1.00 88.94 89 GLU A CA 1
ATOM 724 C C . GLU A 1 89 ? 18.897 0.617 -38.946 1.00 88.94 89 GLU A C 1
ATOM 726 O O . GLU A 1 89 ? 18.928 -0.465 -39.533 1.00 88.94 89 GLU A O 1
ATOM 731 N N . CYS A 1 90 ? 20.014 1.302 -38.685 1.00 91.06 90 CYS A N 1
ATOM 732 C CA . CYS A 1 90 ? 21.331 0.811 -39.082 1.00 91.06 90 CYS A CA 1
ATOM 733 C C . CYS A 1 90 ? 21.766 -0.425 -38.289 1.00 91.06 90 CYS A C 1
ATOM 735 O O . CYS A 1 90 ? 22.313 -1.336 -38.898 1.00 91.06 90 CYS A O 1
ATOM 737 N N . LEU A 1 91 ? 21.505 -0.495 -36.977 1.00 88.56 91 LEU A N 1
ATOM 738 C CA . LEU A 1 91 ? 21.760 -1.705 -36.181 1.00 88.56 91 LEU A CA 1
ATOM 739 C C . LEU A 1 91 ? 21.021 -2.911 -36.770 1.00 88.56 91 LEU A C 1
ATOM 741 O O . LEU A 1 91 ? 21.597 -3.982 -36.933 1.00 88.56 91 LEU A O 1
ATOM 745 N N . GLN A 1 92 ? 19.752 -2.719 -37.123 1.00 85.12 92 GLN A N 1
ATOM 746 C CA . GLN A 1 92 ? 18.929 -3.781 -37.681 1.00 85.12 92 GLN A CA 1
ATOM 747 C C . GLN A 1 92 ? 19.470 -4.286 -39.025 1.00 85.12 92 GLN A C 1
ATOM 749 O O . GLN A 1 92 ? 19.624 -5.491 -39.211 1.00 85.12 92 GLN A O 1
ATOM 754 N N . ARG A 1 93 ? 19.810 -3.375 -39.946 1.00 85.81 93 ARG A N 1
ATOM 755 C CA . ARG A 1 93 ? 20.438 -3.747 -41.226 1.00 85.81 93 ARG A CA 1
ATOM 756 C C . ARG A 1 93 ? 21.754 -4.487 -41.007 1.00 85.81 93 ARG A C 1
ATOM 758 O O . ARG A 1 93 ? 21.968 -5.535 -41.595 1.00 85.81 93 ARG A O 1
ATOM 765 N N . PHE A 1 94 ? 22.579 -3.986 -40.093 1.00 85.38 94 PHE A N 1
ATOM 766 C CA . PHE A 1 94 ? 23.872 -4.578 -39.772 1.00 85.38 94 PHE A CA 1
ATOM 767 C C . PHE A 1 94 ? 23.748 -6.021 -39.246 1.00 85.38 94 PHE A C 1
ATOM 769 O O . PHE A 1 94 ? 24.559 -6.878 -39.587 1.00 85.38 94 PHE A O 1
ATOM 776 N N . LEU A 1 95 ? 22.722 -6.312 -38.440 1.00 83.19 95 LEU A N 1
ATOM 777 C CA . LEU A 1 95 ? 22.432 -7.667 -37.958 1.00 83.19 95 LEU A CA 1
ATOM 778 C C . LEU A 1 95 ? 21.906 -8.591 -39.066 1.00 83.19 95 LEU A C 1
ATOM 780 O O . LEU A 1 95 ? 22.307 -9.756 -39.119 1.00 83.19 95 LEU A O 1
ATOM 784 N N . ASN A 1 96 ? 21.054 -8.073 -39.956 1.00 79.62 96 ASN A N 1
ATOM 785 C CA . ASN A 1 96 ? 20.547 -8.823 -41.107 1.00 79.62 96 ASN A CA 1
ATOM 786 C C . ASN A 1 96 ? 21.685 -9.219 -42.061 1.00 79.62 96 ASN A C 1
ATOM 788 O O . ASN A 1 96 ? 21.782 -10.380 -42.458 1.00 79.62 96 ASN A O 1
ATOM 792 N N . ASP A 1 97 ? 22.587 -8.282 -42.360 1.00 75.25 97 ASP A N 1
ATOM 793 C CA . ASP A 1 97 ? 23.724 -8.500 -43.263 1.00 75.25 97 ASP A CA 1
ATOM 794 C C . ASP A 1 97 ? 24.754 -9.487 -42.684 1.00 75.25 97 ASP A C 1
ATOM 796 O O . ASP A 1 97 ? 25.447 -10.183 -43.425 1.00 75.25 97 ASP A O 1
ATOM 800 N N . ALA A 1 98 ? 24.834 -9.605 -41.355 1.00 67.56 98 ALA A N 1
ATOM 801 C CA . ALA A 1 98 ? 25.700 -10.570 -40.678 1.00 67.56 98 ALA A CA 1
ATOM 802 C C . ALA A 1 98 ? 25.198 -12.030 -40.763 1.00 67.56 98 ALA A C 1
ATOM 804 O O . ALA A 1 98 ? 25.860 -12.922 -40.232 1.00 67.56 98 ALA A O 1
ATOM 805 N N . GLY A 1 99 ? 24.055 -12.290 -41.415 1.00 57.44 99 GLY A N 1
ATOM 806 C CA . GLY A 1 99 ? 23.474 -13.631 -41.550 1.00 57.44 99 GLY A CA 1
ATOM 807 C C . GLY A 1 99 ? 22.836 -14.170 -40.264 1.00 57.44 99 GLY A C 1
ATOM 808 O O . GLY A 1 99 ? 22.536 -15.357 -40.184 1.00 57.44 99 GLY A O 1
ATOM 809 N N . ASN A 1 100 ? 22.609 -13.307 -39.269 1.00 56.88 100 ASN A N 1
ATOM 810 C CA . ASN A 1 100 ? 22.018 -13.655 -37.970 1.00 56.88 100 ASN A CA 1
ATOM 811 C C . ASN A 1 100 ? 20.490 -13.437 -37.935 1.00 56.88 100 ASN A C 1
ATOM 813 O O . ASN A 1 100 ? 19.896 -13.282 -36.867 1.00 56.88 100 ASN A O 1
ATOM 817 N N . ALA A 1 101 ? 19.847 -13.412 -39.106 1.00 43.72 101 ALA A N 1
ATOM 818 C CA . ALA A 1 101 ? 18.407 -13.255 -39.239 1.00 43.72 101 ALA A CA 1
ATOM 819 C C . ALA A 1 101 ? 17.687 -14.579 -38.931 1.00 43.72 101 ALA A C 1
ATOM 821 O O . ALA A 1 101 ? 17.351 -15.339 -39.836 1.00 43.72 101 ALA A O 1
ATOM 822 N N . SER A 1 102 ? 17.397 -14.847 -37.657 1.00 40.19 102 SER A N 1
ATOM 823 C CA . SER A 1 102 ? 16.083 -15.428 -37.371 1.00 40.19 102 SER A CA 1
ATOM 824 C C . SER A 1 102 ? 15.052 -14.302 -37.411 1.00 40.19 102 SER A C 1
ATOM 826 O O . SER A 1 102 ? 15.379 -13.137 -37.196 1.00 40.19 102 SER A O 1
ATOM 828 N N . SER A 1 103 ? 13.819 -14.630 -37.771 1.00 39.53 103 SER A N 1
ATOM 829 C CA . SER A 1 103 ? 12.684 -13.714 -37.705 1.00 39.53 103 SER A CA 1
ATOM 830 C C . SER A 1 103 ? 12.566 -13.127 -36.289 1.00 39.53 103 SER A C 1
ATOM 832 O O . SER A 1 103 ? 12.060 -13.782 -35.390 1.00 39.53 103 SER A O 1
ATOM 834 N N . TRP A 1 104 ? 13.098 -11.921 -36.064 1.00 44.53 104 TRP A N 1
ATOM 835 C CA . TRP A 1 104 ? 12.981 -11.180 -34.795 1.00 44.53 104 TRP A CA 1
ATOM 836 C C . TRP A 1 104 ? 12.013 -9.995 -34.915 1.00 44.53 104 TRP A C 1
ATOM 838 O O . TRP A 1 104 ? 11.980 -9.132 -34.044 1.00 44.53 104 TRP A O 1
ATOM 848 N N . MET A 1 105 ? 11.274 -9.909 -36.026 1.00 41.81 105 MET A N 1
ATOM 849 C CA . MET A 1 105 ? 10.350 -8.807 -36.315 1.00 41.81 105 MET A CA 1
ATOM 850 C C . MET A 1 105 ? 8.875 -9.211 -36.376 1.00 41.81 105 MET A C 1
ATOM 852 O O . MET A 1 105 ? 8.048 -8.355 -36.669 1.00 41.81 105 MET A O 1
ATOM 856 N N . GLU A 1 106 ? 8.534 -10.458 -36.046 1.00 40.75 106 GLU A N 1
ATOM 857 C CA . GLU A 1 106 ? 7.136 -10.850 -35.800 1.00 40.75 106 GLU A CA 1
ATOM 858 C C . GLU A 1 106 ? 6.820 -11.136 -34.325 1.00 40.75 106 GLU A C 1
ATOM 860 O O . GLU A 1 106 ? 5.662 -11.349 -34.000 1.00 40.75 106 GLU A O 1
ATOM 865 N N . ASP A 1 107 ? 7.792 -10.991 -33.419 1.00 39.53 107 ASP A N 1
ATOM 866 C CA . ASP A 1 107 ? 7.544 -10.929 -31.973 1.00 39.53 107 ASP A CA 1
ATOM 867 C C . ASP A 1 107 ? 7.940 -9.547 -31.432 1.00 39.53 107 ASP A C 1
ATOM 869 O O . ASP A 1 107 ? 8.826 -9.402 -30.589 1.00 39.53 107 ASP A O 1
ATOM 873 N N . ASP A 1 108 ? 7.253 -8.504 -31.903 1.00 39.78 108 ASP A N 1
ATOM 874 C CA . ASP A 1 108 ? 7.236 -7.205 -31.204 1.00 39.78 108 ASP A CA 1
ATOM 875 C C . ASP A 1 108 ? 6.421 -7.280 -29.882 1.00 39.78 108 ASP A C 1
ATOM 877 O O . ASP A 1 108 ? 6.262 -6.270 -29.202 1.00 39.78 108 ASP A O 1
ATOM 881 N N . ASP A 1 109 ? 5.978 -8.484 -29.478 1.00 40.41 109 ASP A N 1
ATOM 882 C CA . ASP A 1 109 ? 5.305 -8.788 -28.205 1.00 40.41 109 ASP A CA 1
ATOM 883 C C . ASP A 1 109 ? 6.069 -9.766 -27.289 1.00 40.41 109 ASP A C 1
ATOM 885 O O . ASP A 1 109 ? 5.626 -10.025 -26.171 1.00 40.41 109 ASP A O 1
ATOM 889 N N . ALA A 1 110 ? 7.272 -10.231 -27.651 1.00 40.66 110 ALA A N 1
ATOM 890 C CA . ALA A 1 110 ? 8.158 -10.863 -26.670 1.00 40.66 110 ALA A CA 1
ATOM 891 C C . ALA A 1 110 ? 8.907 -9.771 -25.889 1.00 40.66 110 ALA A C 1
ATOM 893 O O . ALA A 1 110 ? 10.120 -9.531 -26.023 1.00 40.66 110 ALA A O 1
ATOM 894 N N . VAL A 1 111 ? 8.137 -9.100 -25.028 1.00 42.28 111 VAL A N 1
ATOM 895 C CA . VAL A 1 111 ? 8.622 -8.563 -23.757 1.00 42.28 111 VAL A CA 1
ATOM 896 C C . VAL A 1 111 ? 9.634 -9.579 -23.206 1.00 42.28 111 VAL A C 1
ATOM 898 O O . VAL A 1 111 ? 9.495 -10.787 -23.388 1.00 42.28 111 VAL A O 1
ATOM 901 N N . ASP A 1 112 ? 10.705 -9.118 -22.569 1.00 36.84 112 ASP A N 1
ATOM 902 C CA . ASP A 1 112 ? 11.375 -9.975 -21.590 1.00 36.84 112 ASP A CA 1
ATOM 903 C C . ASP A 1 112 ? 10.318 -10.249 -20.511 1.00 36.84 112 ASP A C 1
ATOM 905 O O . ASP A 1 112 ? 10.161 -9.475 -19.570 1.00 36.84 112 ASP A O 1
ATOM 909 N N . ASP A 1 113 ? 9.452 -11.230 -20.778 1.00 41.78 113 ASP A N 1
ATOM 910 C CA . ASP A 1 113 ? 8.089 -11.310 -20.250 1.00 41.78 113 ASP A CA 1
ATOM 911 C C . ASP A 1 113 ? 8.078 -11.907 -18.851 1.00 41.78 113 ASP A C 1
ATOM 913 O O . ASP A 1 113 ? 7.064 -12.384 -18.362 1.00 41.78 113 ASP A O 1
ATOM 917 N N . THR A 1 114 ? 9.215 -11.841 -18.163 1.00 38.47 114 THR A N 1
ATOM 918 C CA . THR A 1 114 ? 9.205 -11.839 -16.712 1.00 38.47 114 THR A CA 1
ATOM 919 C C . THR A 1 114 ? 9.201 -10.385 -16.271 1.00 38.47 114 THR A C 1
ATOM 921 O O . THR A 1 114 ? 10.214 -9.832 -15.848 1.00 38.47 114 THR A O 1
ATOM 924 N N . CYS A 1 115 ? 8.021 -9.757 -16.336 1.00 47.47 115 CYS A N 1
ATOM 925 C CA . CYS A 1 115 ? 7.708 -8.676 -15.404 1.00 47.47 115 CYS A CA 1
ATOM 926 C C . CYS A 1 115 ? 8.249 -9.087 -14.027 1.00 47.47 115 CYS A C 1
ATOM 928 O O . CYS A 1 115 ? 8.043 -10.232 -13.621 1.00 47.47 115 CYS A O 1
ATOM 930 N N . GLU A 1 116 ? 8.952 -8.205 -13.309 1.00 51.78 116 GLU A N 1
ATOM 931 C CA . GLU A 1 116 ? 9.492 -8.550 -11.982 1.00 51.78 116 GLU A CA 1
ATOM 932 C C . GLU A 1 116 ? 8.400 -9.096 -11.038 1.00 51.78 116 GLU A C 1
ATOM 934 O O . GLU A 1 116 ? 8.702 -9.871 -10.134 1.00 51.78 116 GLU A O 1
ATOM 939 N N . CYS A 1 117 ? 7.120 -8.817 -11.324 1.00 53.78 117 CYS A N 1
ATOM 940 C CA . CYS A 1 117 ? 5.961 -9.467 -10.716 1.00 53.78 117 CYS A CA 1
ATOM 941 C C . CYS A 1 117 ? 5.962 -10.997 -10.771 1.00 53.78 117 CYS A C 1
ATOM 943 O O . CYS A 1 117 ? 5.506 -11.620 -9.822 1.00 53.78 117 CYS A O 1
ATOM 945 N N . GLN A 1 118 ? 6.476 -11.624 -11.828 1.00 51.31 118 GLN A N 1
ATOM 946 C CA . GLN A 1 118 ? 6.555 -13.085 -11.921 1.00 51.31 118 GLN A CA 1
ATOM 947 C C . GLN A 1 118 ? 7.605 -13.677 -10.973 1.00 51.31 118 GLN A C 1
ATOM 949 O O . GLN A 1 118 ? 7.542 -14.856 -10.636 1.00 51.31 118 GLN A O 1
ATOM 954 N N . LYS A 1 119 ? 8.567 -12.859 -10.529 1.00 55.69 119 LYS A N 1
ATOM 955 C CA . LYS A 1 119 ? 9.595 -13.225 -9.542 1.00 55.69 119 LYS A CA 1
ATOM 956 C C . LYS A 1 119 ? 9.271 -12.680 -8.148 1.00 55.69 119 LYS A C 1
ATOM 958 O O . LYS A 1 119 ? 10.011 -12.954 -7.205 1.00 55.69 119 LYS A O 1
ATOM 963 N N . PHE A 1 120 ? 8.185 -11.914 -8.011 1.00 61.59 120 PHE A N 1
ATOM 964 C CA . PHE A 1 120 ? 7.761 -11.344 -6.744 1.00 61.59 120 PHE A CA 1
ATOM 965 C C . PHE A 1 120 ? 7.338 -12.461 -5.794 1.00 61.59 120 PHE A C 1
ATOM 967 O O . PHE A 1 120 ? 6.451 -13.257 -6.092 1.00 61.59 120 PHE A O 1
ATOM 974 N N . GLN A 1 121 ? 7.961 -12.492 -4.623 1.00 59.56 121 GLN A N 1
ATOM 975 C CA . GLN A 1 121 ? 7.525 -13.333 -3.522 1.00 59.56 121 GLN A CA 1
ATOM 976 C C . GLN A 1 121 ? 6.919 -12.434 -2.453 1.00 59.56 121 GLN A C 1
ATOM 978 O O . GLN A 1 121 ? 7.561 -11.495 -1.980 1.00 59.56 121 GLN A O 1
ATOM 983 N N . SER A 1 122 ? 5.693 -12.752 -2.036 1.00 56.84 122 SER A N 1
ATOM 984 C CA . SER A 1 122 ? 5.003 -12.086 -0.925 1.00 56.84 122 SER A CA 1
ATOM 985 C C . SER A 1 122 ? 5.578 -12.464 0.444 1.00 56.84 122 SER A C 1
ATOM 987 O O . SER A 1 122 ? 4.926 -12.279 1.471 1.00 56.84 122 SER A O 1
ATOM 989 N N . THR A 1 123 ? 6.786 -13.026 0.485 1.00 56.66 123 THR A N 1
ATOM 990 C CA . THR A 1 123 ? 7.500 -13.273 1.727 1.00 56.66 123 THR A CA 1
ATOM 991 C C . THR A 1 123 ? 7.945 -11.925 2.293 1.00 56.66 123 THR A C 1
ATOM 993 O O . THR A 1 123 ? 8.529 -11.113 1.560 1.00 56.66 123 THR A O 1
ATOM 996 N N . PRO A 1 124 ? 7.672 -11.643 3.583 1.00 56.09 124 PRO A N 1
ATOM 997 C CA . PRO A 1 124 ? 8.261 -10.498 4.262 1.00 56.09 124 PRO A CA 1
ATOM 998 C C . PRO A 1 124 ? 9.764 -10.522 3.999 1.00 56.09 124 PRO A C 1
ATOM 1000 O O . PRO A 1 124 ? 10.455 -11.466 4.392 1.00 56.09 124 PRO A O 1
ATOM 1003 N N . HIS A 1 125 ? 10.258 -9.550 3.231 1.00 51.34 125 HIS A N 1
ATOM 1004 C CA . HIS A 1 125 ? 11.654 -9.571 2.822 1.00 51.34 125 HIS A CA 1
ATOM 1005 C C . HIS A 1 125 ? 12.509 -9.524 4.087 1.00 51.34 125 HIS A C 1
ATOM 1007 O O . HIS A 1 125 ? 12.279 -8.690 4.971 1.00 51.34 125 HIS A O 1
ATOM 1013 N N . GLN A 1 126 ? 13.473 -10.446 4.180 1.00 46.41 126 GLN A N 1
ATOM 1014 C CA . GLN A 1 126 ? 14.483 -10.452 5.234 1.00 46.41 126 GLN A CA 1
ATOM 1015 C C . GLN A 1 126 ? 15.011 -9.032 5.389 1.00 46.41 126 GLN A C 1
ATOM 1017 O O . GLN A 1 126 ? 15.519 -8.495 4.415 1.00 46.41 126 GLN A O 1
ATOM 1022 N N . MET A 1 127 ? 14.857 -8.444 6.578 1.00 49.97 127 MET A N 1
ATOM 1023 C CA . MET A 1 127 ? 15.223 -7.063 6.918 1.00 49.97 127 MET A CA 1
ATOM 1024 C C . MET A 1 127 ? 16.326 -6.487 6.020 1.00 49.97 127 MET A C 1
ATOM 1026 O O . MET A 1 127 ? 17.524 -6.703 6.243 1.00 49.97 127 MET A O 1
ATOM 1030 N N . LEU A 1 128 ? 15.906 -5.772 4.975 1.00 47.66 128 LEU A N 1
ATOM 1031 C CA . LEU A 1 128 ? 16.797 -5.127 4.021 1.00 47.66 128 LEU A CA 1
ATOM 1032 C C . LEU A 1 128 ? 17.066 -3.727 4.557 1.00 47.66 128 LEU A C 1
ATOM 1034 O O . LEU A 1 128 ? 16.403 -2.765 4.187 1.00 47.66 128 LEU A O 1
ATOM 1038 N N . GLY A 1 129 ? 18.006 -3.624 5.495 1.00 47.75 129 GLY A N 1
ATOM 1039 C CA . GLY A 1 129 ? 18.333 -2.361 6.144 1.00 47.75 129 GLY A CA 1
ATOM 1040 C C . GLY A 1 129 ? 19.514 -2.465 7.102 1.00 47.75 129 GLY A C 1
ATOM 1041 O O . GLY A 1 129 ? 19.967 -3.551 7.462 1.00 47.75 129 GLY A O 1
ATOM 1042 N N . ARG A 1 130 ? 20.013 -1.301 7.531 1.00 47.38 130 ARG A N 1
ATOM 1043 C CA . ARG A 1 130 ? 21.245 -1.139 8.327 1.00 47.38 130 ARG A CA 1
ATOM 1044 C C . ARG A 1 130 ? 21.183 -1.728 9.744 1.00 47.38 130 ARG A C 1
ATOM 1046 O O . ARG A 1 130 ? 22.204 -1.768 10.415 1.00 47.38 130 ARG A O 1
ATOM 1053 N N . CYS A 1 131 ? 20.019 -2.190 10.201 1.00 49.19 131 CYS A N 1
ATOM 1054 C CA . CYS A 1 131 ? 19.809 -2.679 11.568 1.00 49.19 131 CYS A CA 1
ATOM 1055 C C . CYS A 1 131 ? 19.813 -4.211 11.719 1.00 49.19 131 CYS A C 1
ATOM 1057 O O . CYS A 1 131 ? 19.280 -4.710 12.708 1.00 49.19 131 CYS A O 1
ATOM 1059 N N . LYS A 1 132 ? 20.462 -4.970 10.818 1.00 50.34 132 LYS A N 1
ATOM 1060 C CA . LYS A 1 132 ? 20.700 -6.415 11.046 1.00 50.34 132 LYS A CA 1
ATOM 1061 C C . LYS A 1 132 ? 21.369 -6.693 12.404 1.00 50.34 132 LYS A C 1
ATOM 1063 O O . LYS A 1 132 ? 21.113 -7.721 13.014 1.00 50.34 132 LYS A O 1
ATOM 1068 N N . GLU A 1 133 ? 22.162 -5.746 12.904 1.00 46.19 133 GLU A N 1
ATOM 1069 C CA . GLU A 1 133 ? 22.921 -5.866 14.156 1.00 46.19 133 GLU A CA 1
ATOM 1070 C C . GLU A 1 133 ? 22.140 -5.470 15.426 1.00 46.19 133 GLU A C 1
ATOM 1072 O O . GLU A 1 133 ? 22.619 -5.709 16.531 1.00 46.19 133 GLU A O 1
ATOM 1077 N N . LYS A 1 134 ? 20.938 -4.879 15.313 1.00 51.12 134 LYS A N 1
ATOM 1078 C CA . LYS A 1 134 ? 20.158 -4.376 16.470 1.00 51.12 134 LYS A CA 1
ATOM 1079 C C . LYS A 1 134 ? 18.818 -5.072 16.677 1.00 51.12 134 LYS A C 1
ATOM 1081 O O . LYS A 1 134 ? 17.974 -4.583 17.417 1.00 51.12 134 LYS A O 1
ATOM 1086 N N . LEU A 1 135 ? 18.630 -6.229 16.058 1.00 51.97 135 LEU A N 1
ATOM 1087 C CA . LEU A 1 135 ? 17.380 -6.986 16.080 1.00 51.97 135 LEU A CA 1
ATOM 1088 C C . LEU A 1 135 ? 16.793 -7.219 17.478 1.00 51.97 135 LEU A C 1
ATOM 1090 O O . LEU A 1 135 ? 15.597 -7.037 17.692 1.00 51.97 135 LEU A O 1
ATOM 1094 N N . ASN A 1 136 ? 17.653 -7.519 18.447 1.00 50.66 136 ASN A N 1
ATOM 1095 C CA . ASN A 1 136 ? 17.244 -7.803 19.821 1.00 50.66 136 ASN A CA 1
ATOM 1096 C C . ASN A 1 136 ? 16.834 -6.547 20.616 1.00 50.66 136 ASN A C 1
ATOM 1098 O O . ASN A 1 136 ? 16.255 -6.676 21.688 1.00 50.66 136 ASN A O 1
ATOM 1102 N N . ALA A 1 137 ? 17.121 -5.335 20.122 1.00 53.97 137 ALA A N 1
ATOM 1103 C CA . ALA A 1 137 ? 16.784 -4.078 20.801 1.00 53.97 137 ALA A CA 1
ATOM 1104 C C . ALA A 1 137 ? 15.334 -3.615 20.558 1.00 53.97 137 ALA A C 1
ATOM 1106 O O . ALA A 1 137 ? 14.907 -2.614 21.124 1.00 53.97 137 ALA A O 1
ATOM 1107 N N . TYR A 1 138 ? 14.591 -4.328 19.710 1.00 60.44 138 TYR A N 1
ATOM 1108 C CA . TYR A 1 138 ? 13.343 -3.868 19.095 1.00 60.44 138 TYR A CA 1
ATOM 1109 C C . TYR A 1 138 ? 12.243 -4.951 19.132 1.00 60.44 138 TYR A C 1
ATOM 1111 O O . TYR A 1 138 ? 11.368 -5.009 18.265 1.00 60.44 138 TYR A O 1
ATOM 1119 N N . VAL A 1 139 ? 12.299 -5.837 20.132 1.00 59.00 139 VAL A N 1
ATOM 1120 C CA . VAL A 1 139 ? 11.292 -6.885 20.379 1.00 59.00 139 VAL A CA 1
ATOM 1121 C C . VAL A 1 139 ? 9.906 -6.243 20.533 1.00 59.00 139 VAL A C 1
ATOM 1123 O O . VAL A 1 139 ? 9.769 -5.241 21.231 1.00 59.00 139 VAL A O 1
ATOM 1126 N N . GLY A 1 140 ? 8.884 -6.775 19.857 1.00 65.06 140 GLY A N 1
ATOM 1127 C CA . GLY A 1 140 ? 7.530 -6.207 19.843 1.00 65.06 140 GLY A CA 1
ATOM 1128 C C . GLY A 1 140 ? 7.284 -5.151 18.760 1.00 65.06 140 GLY A C 1
ATOM 1129 O O . GLY A 1 140 ? 6.161 -5.016 18.281 1.00 65.06 140 GLY A O 1
ATOM 1130 N N . PHE A 1 141 ? 8.312 -4.422 18.306 1.00 75.00 141 PHE A N 1
ATOM 1131 C CA . PHE A 1 141 ? 8.140 -3.378 17.283 1.00 75.00 141 PHE A CA 1
ATOM 1132 C C . PHE A 1 141 ? 7.901 -3.948 15.874 1.00 75.00 141 PHE A C 1
ATOM 1134 O O . PHE A 1 141 ? 7.206 -3.323 15.067 1.00 75.00 141 PHE A O 1
ATOM 1141 N N . TYR A 1 142 ? 8.437 -5.141 15.600 1.00 73.06 142 TYR A N 1
ATOM 1142 C CA . TYR A 1 142 ? 8.282 -5.874 14.335 1.00 73.06 142 TYR A CA 1
ATOM 1143 C C . TYR A 1 142 ? 7.071 -6.812 14.306 1.00 73.06 142 TYR A C 1
ATOM 1145 O O . TYR A 1 142 ? 6.824 -7.451 13.289 1.00 73.06 142 TYR A O 1
ATOM 1153 N N . ASP A 1 143 ? 6.323 -6.923 15.400 1.00 78.38 143 ASP A N 1
ATOM 1154 C CA . ASP A 1 143 ? 5.256 -7.912 15.475 1.00 78.38 143 ASP A CA 1
ATOM 1155 C C . ASP A 1 143 ? 3.963 -7.355 14.879 1.00 78.38 143 ASP A C 1
ATOM 1157 O O . ASP A 1 143 ? 3.644 -6.164 14.997 1.00 78.38 143 ASP A O 1
ATOM 1161 N N . SER A 1 144 ? 3.193 -8.223 14.232 1.00 83.00 144 SER A N 1
ATOM 1162 C CA . SER A 1 144 ? 1.807 -7.922 13.882 1.00 83.00 144 SER A CA 1
ATOM 1163 C C . SER A 1 144 ? 0.994 -7.791 15.171 1.00 83.00 144 SER A C 1
ATOM 1165 O O . SER A 1 144 ? 0.997 -8.691 16.008 1.00 83.00 144 SER A O 1
ATOM 1167 N N . VAL A 1 145 ? 0.337 -6.647 15.363 1.00 86.88 145 VAL A N 1
ATOM 1168 C CA . VAL A 1 145 ? -0.391 -6.311 16.595 1.00 86.88 145 VAL A CA 1
ATOM 1169 C C . VAL A 1 145 ? -1.752 -5.735 16.243 1.00 86.88 145 VAL A C 1
ATOM 1171 O O . VAL A 1 145 ? -1.886 -5.059 15.228 1.00 86.88 145 VAL A O 1
ATOM 1174 N N . LEU A 1 146 ? -2.751 -5.969 17.098 1.00 89.50 146 LEU A N 1
ATOM 1175 C CA . LEU A 1 146 ? -4.097 -5.385 16.971 1.00 89.50 146 LEU A CA 1
ATOM 1176 C C . LEU A 1 146 ? -4.813 -5.709 15.638 1.00 89.50 146 LEU A C 1
ATOM 1178 O O . LEU A 1 146 ? -5.765 -5.025 15.257 1.00 89.50 146 LEU A O 1
ATOM 1182 N N . GLU A 1 147 ? -4.372 -6.748 14.926 1.00 91.75 147 GLU A N 1
ATOM 1183 C CA . GLU A 1 147 ? -5.037 -7.256 13.726 1.00 91.75 147 GLU A CA 1
ATOM 1184 C C . GLU A 1 147 ? -6.261 -8.104 14.110 1.00 91.75 147 GLU A C 1
ATOM 1186 O O . GLU A 1 147 ? -6.264 -8.799 15.130 1.00 91.75 147 GLU A O 1
ATOM 1191 N N . LYS A 1 148 ? -7.304 -8.074 13.272 1.00 91.25 148 LYS A N 1
ATOM 1192 C CA . LYS A 1 148 ? -8.506 -8.915 13.410 1.00 91.25 148 LYS A CA 1
ATOM 1193 C C . LYS A 1 148 ? -8.865 -9.554 12.063 1.00 91.25 148 LYS A C 1
ATOM 1195 O O . LYS A 1 148 ? -9.778 -9.072 11.396 1.00 91.25 148 LYS A O 1
ATOM 1200 N N . PRO A 1 149 ? -8.166 -10.623 11.638 1.00 87.81 149 PRO A N 1
ATOM 1201 C CA . PRO A 1 149 ? -8.384 -11.238 10.325 1.00 87.81 149 PRO A CA 1
ATOM 1202 C C . PRO A 1 149 ? -9.837 -11.664 10.085 1.00 87.81 149 PRO A C 1
ATOM 1204 O O . PRO A 1 149 ? -10.358 -11.530 8.980 1.00 87.81 149 PRO A O 1
ATOM 1207 N N . ASP A 1 150 ? -10.517 -12.118 11.139 1.00 88.88 150 ASP A N 1
ATOM 1208 C CA . ASP A 1 150 ? -11.904 -12.581 11.068 1.00 88.88 150 ASP A CA 1
ATOM 1209 C C . ASP A 1 150 ? -12.900 -11.473 10.702 1.00 88.88 150 ASP A C 1
ATOM 1211 O O . ASP A 1 150 ? -13.949 -11.764 10.131 1.00 88.88 150 ASP A O 1
ATOM 1215 N N . MET A 1 151 ? -12.554 -10.204 10.952 1.00 89.31 151 MET A N 1
ATOM 1216 C CA . MET A 1 151 ? -13.386 -9.043 10.613 1.00 89.31 151 MET A CA 1
ATOM 1217 C C . MET A 1 151 ? -13.521 -8.831 9.098 1.00 89.31 151 MET A C 1
ATOM 1219 O O . MET A 1 151 ? -14.454 -8.172 8.642 1.00 89.31 151 MET A O 1
ATOM 1223 N N . TRP A 1 152 ? -12.597 -9.390 8.315 1.00 90.31 152 TRP A N 1
ATOM 1224 C CA . TRP A 1 152 ? -12.533 -9.205 6.866 1.00 90.31 152 TRP A CA 1
ATOM 1225 C C . TRP A 1 152 ? -13.186 -10.344 6.082 1.00 90.31 152 TRP A C 1
ATOM 1227 O O . TRP A 1 152 ? -13.161 -10.336 4.852 1.00 90.31 152 TRP A O 1
ATOM 1237 N N . ARG A 1 153 ? -13.774 -11.332 6.762 1.00 86.12 153 ARG A N 1
ATOM 1238 C CA . ARG A 1 153 ? -14.472 -12.433 6.091 1.00 86.12 153 ARG A CA 1
ATOM 1239 C C . ARG A 1 153 ? -15.721 -11.910 5.377 1.00 86.12 153 ARG A C 1
ATOM 1241 O O . ARG A 1 153 ? -16.450 -11.072 5.905 1.00 86.12 153 ARG A O 1
ATOM 1248 N N . CYS A 1 154 ? -15.942 -12.400 4.165 1.00 82.81 154 CYS A N 1
ATOM 1249 C CA . CYS A 1 154 ? -17.122 -12.126 3.350 1.00 82.81 154 CYS A CA 1
ATOM 1250 C C . CYS A 1 154 ? -17.659 -13.452 2.812 1.00 82.81 154 CYS A C 1
ATOM 1252 O O . CYS A 1 154 ? -16.871 -14.367 2.580 1.00 82.81 154 CYS A O 1
ATOM 1254 N N . ASP A 1 155 ? -18.974 -13.531 2.611 1.00 79.62 155 ASP A N 1
ATOM 1255 C CA . ASP A 1 155 ? -19.647 -14.766 2.187 1.00 79.62 155 ASP A CA 1
ATOM 1256 C C . ASP A 1 155 ? -19.363 -15.128 0.717 1.00 79.62 155 ASP A C 1
ATOM 1258 O O . ASP A 1 155 ? -19.465 -16.294 0.348 1.00 79.62 155 ASP A O 1
ATOM 1262 N N . ASP A 1 156 ? -18.952 -14.149 -0.100 1.00 81.38 156 ASP A N 1
ATOM 1263 C CA . ASP A 1 156 ? -18.574 -14.332 -1.509 1.00 81.38 156 ASP A CA 1
ATOM 1264 C C . ASP A 1 156 ? -17.440 -13.360 -1.908 1.00 81.38 156 ASP A C 1
ATOM 1266 O O . ASP A 1 156 ? -17.684 -12.300 -2.496 1.00 81.38 156 ASP A O 1
ATOM 1270 N N . PRO A 1 157 ? -16.191 -13.610 -1.470 1.00 82.31 157 PRO A N 1
ATOM 1271 C CA . PRO A 1 157 ? -15.085 -12.714 -1.754 1.00 82.31 157 PRO A CA 1
ATOM 1272 C C . PRO A 1 157 ? -14.558 -12.916 -3.176 1.00 82.31 157 PRO A C 1
ATOM 1274 O O . PRO A 1 157 ? -14.404 -14.043 -3.642 1.00 82.31 157 PRO A O 1
ATOM 1277 N N . VAL A 1 158 ? -14.142 -11.828 -3.832 1.00 81.25 158 VAL A N 1
ATOM 1278 C CA . VAL A 1 158 ? -13.241 -11.956 -4.987 1.00 81.25 158 VAL A CA 1
ATOM 1279 C C . VAL A 1 158 ? -11.936 -12.574 -4.490 1.00 81.25 158 VAL A C 1
ATOM 1281 O O . VAL A 1 158 ? -11.212 -11.964 -3.697 1.00 81.25 158 VAL A O 1
ATOM 1284 N N . GLU A 1 159 ? -11.651 -13.799 -4.927 1.00 76.12 159 GLU A N 1
ATOM 1285 C CA . GLU A 1 159 ? -10.475 -14.526 -4.469 1.00 76.12 159 GLU A CA 1
ATOM 1286 C C . GLU A 1 159 ? -9.197 -13.970 -5.100 1.00 76.12 159 GLU A C 1
ATOM 1288 O O . GLU A 1 159 ? -8.938 -14.104 -6.297 1.00 76.12 159 GLU A O 1
ATOM 1293 N N . PHE A 1 160 ? -8.352 -13.388 -4.255 1.00 77.44 160 PHE A N 1
ATOM 1294 C CA . PHE A 1 160 ? -6.968 -13.101 -4.593 1.00 77.44 160 PHE A CA 1
ATOM 1295 C C . PHE A 1 160 ? -6.075 -14.254 -4.134 1.00 77.44 160 PHE A C 1
ATOM 1297 O O . PHE A 1 160 ? -6.118 -14.680 -2.977 1.00 77.44 160 PHE A O 1
ATOM 1304 N N . THR A 1 161 ? -5.241 -14.755 -5.043 1.00 67.56 161 THR A N 1
ATOM 1305 C CA . THR A 1 161 ? -4.258 -15.801 -4.738 1.00 67.56 161 THR A CA 1
ATOM 1306 C C . THR A 1 161 ? -3.062 -15.215 -3.988 1.00 67.56 161 THR A C 1
ATOM 1308 O O . THR A 1 161 ? -2.801 -14.013 -4.065 1.00 67.56 161 THR A O 1
ATOM 1311 N N . GLU A 1 162 ? -2.281 -16.048 -3.297 1.00 64.62 162 GLU A N 1
ATOM 1312 C CA . GLU A 1 162 ? -1.020 -15.608 -2.671 1.00 64.62 162 GLU A CA 1
ATOM 1313 C C . GLU A 1 162 ? -0.051 -14.991 -3.692 1.00 64.62 162 GLU A C 1
ATOM 1315 O O . GLU A 1 162 ? 0.647 -14.030 -3.378 1.00 64.62 162 GLU A O 1
ATOM 1320 N N . ALA A 1 163 ? -0.097 -15.454 -4.948 1.00 63.12 163 ALA A N 1
ATOM 1321 C CA . ALA A 1 163 ? 0.687 -14.907 -6.055 1.00 63.12 163 ALA A CA 1
ATOM 1322 C C . ALA A 1 163 ? 0.379 -13.424 -6.354 1.00 63.12 163 ALA A C 1
ATOM 1324 O O . ALA A 1 163 ? 1.212 -12.726 -6.924 1.00 63.12 163 ALA A O 1
ATOM 1325 N N . SER A 1 164 ? -0.791 -12.917 -5.948 1.00 68.62 164 SER A N 1
ATOM 1326 C CA . SER A 1 164 ? -1.128 -11.491 -6.067 1.00 68.62 164 SER A CA 1
ATOM 1327 C C . SER A 1 164 ? -0.468 -10.611 -4.994 1.00 68.62 164 SER A C 1
ATOM 1329 O O . SER A 1 164 ? -0.430 -9.391 -5.142 1.00 68.62 164 SER A O 1
ATOM 1331 N N . GLY A 1 165 ? -0.009 -11.201 -3.882 1.00 70.50 165 GLY A N 1
ATOM 1332 C CA . GLY A 1 165 ? 0.462 -10.498 -2.682 1.00 70.50 165 GLY A CA 1
ATOM 1333 C C . GLY A 1 165 ? -0.629 -9.810 -1.846 1.00 70.50 165 GLY A C 1
ATOM 1334 O O . GLY A 1 165 ? -0.364 -9.423 -0.710 1.00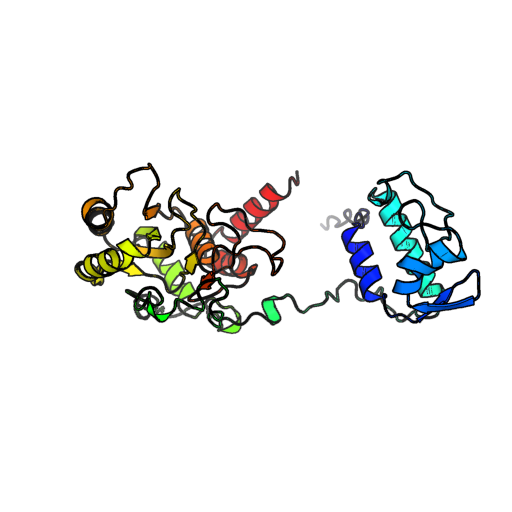 70.50 165 GLY A O 1
ATOM 1335 N N . LEU A 1 166 ? -1.856 -9.676 -2.361 1.00 79.62 166 LEU A N 1
ATOM 1336 C CA . LEU A 1 166 ? -2.956 -8.971 -1.692 1.00 79.62 166 LEU A CA 1
ATOM 1337 C C . LEU A 1 166 ? -3.494 -9.757 -0.488 1.00 79.62 166 LEU A C 1
ATOM 1339 O O . LEU A 1 166 ? -3.646 -9.199 0.600 1.00 79.62 166 LEU A O 1
ATOM 1343 N N . GLY A 1 167 ? -3.700 -11.063 -0.660 1.00 81.75 167 GLY A N 1
ATOM 1344 C CA . GLY A 1 167 ? -4.325 -11.928 0.341 1.00 81.75 167 GLY A CA 1
ATOM 1345 C C . GLY A 1 167 ? -5.855 -11.944 0.249 1.00 81.75 167 GLY A C 1
ATOM 1346 O O . GLY A 1 167 ? -6.475 -11.104 -0.402 1.00 81.75 167 GLY A O 1
ATOM 1347 N N . LYS A 1 168 ? -6.471 -12.938 0.901 1.00 84.69 168 LYS A N 1
ATOM 1348 C CA . LYS A 1 168 ? -7.919 -13.219 0.816 1.00 84.69 168 LYS A CA 1
ATOM 1349 C C . LYS A 1 168 ? -8.806 -12.198 1.546 1.00 84.69 168 LYS A C 1
ATOM 1351 O O . LYS A 1 168 ? -10.006 -12.139 1.314 1.00 84.69 168 LYS A O 1
ATOM 1356 N N . ASP A 1 169 ? -8.222 -11.408 2.437 1.00 88.00 169 ASP A N 1
ATOM 1357 C CA . ASP A 1 169 ? -8.883 -10.414 3.291 1.00 88.00 169 ASP A CA 1
ATOM 1358 C C . ASP A 1 169 ? -9.063 -9.042 2.616 1.00 88.00 169 ASP A C 1
ATOM 1360 O O . ASP A 1 169 ? -9.931 -8.272 3.022 1.00 88.00 169 ASP A O 1
ATOM 1364 N N . VAL A 1 170 ? -8.294 -8.726 1.566 1.00 90.69 170 VAL A N 1
ATOM 1365 C CA . VAL A 1 170 ? -8.323 -7.408 0.899 1.00 90.69 170 VAL A CA 1
ATOM 1366 C C . VAL A 1 170 ? -9.692 -7.050 0.352 1.00 90.69 170 VAL A C 1
ATOM 1368 O O . VAL A 1 170 ? -10.124 -5.906 0.499 1.00 90.69 170 VAL A O 1
ATOM 1371 N N . TYR A 1 171 ? -10.383 -8.014 -0.257 1.00 89.94 171 TYR A N 1
ATOM 1372 C CA . TYR A 1 171 ? -11.733 -7.777 -0.749 1.00 89.94 171 TYR A CA 1
ATOM 1373 C C . TYR A 1 171 ? -12.647 -7.326 0.395 1.00 89.94 171 TYR A C 1
ATOM 1375 O O . TYR A 1 171 ? -13.285 -6.278 0.301 1.00 89.94 171 TYR A O 1
ATOM 1383 N N . GLY A 1 172 ? -12.633 -8.057 1.513 1.00 91.69 172 GLY A N 1
ATOM 1384 C CA . GLY A 1 172 ? -13.422 -7.719 2.690 1.00 91.69 172 GLY A CA 1
ATOM 1385 C C . GLY A 1 172 ? -13.047 -6.379 3.308 1.00 91.69 172 GLY A C 1
ATOM 1386 O O . GLY A 1 172 ? -13.945 -5.613 3.641 1.00 91.69 172 GLY A O 1
ATOM 1387 N N . ILE A 1 173 ? -11.755 -6.043 3.380 1.00 93.00 173 ILE A N 1
ATOM 1388 C CA . ILE A 1 173 ? -11.270 -4.727 3.830 1.00 93.00 173 ILE A CA 1
ATOM 1389 C C . ILE A 1 173 ? -11.897 -3.602 2.994 1.00 93.00 173 ILE A C 1
ATOM 1391 O O . ILE A 1 173 ? -12.461 -2.658 3.551 1.00 93.00 173 ILE A O 1
ATOM 1395 N N . VAL A 1 174 ? -11.834 -3.709 1.661 1.00 91.81 174 VAL A N 1
ATOM 1396 C CA . VAL A 1 174 ? -12.380 -2.687 0.754 1.00 91.81 174 VAL A CA 1
ATOM 1397 C C . VAL A 1 174 ? -13.903 -2.618 0.862 1.00 91.81 174 VAL A C 1
ATOM 1399 O O . VAL A 1 174 ? -14.448 -1.525 0.993 1.00 91.81 174 VAL A O 1
ATOM 1402 N N . GLN A 1 175 ? -14.603 -3.756 0.896 1.00 90.06 175 GLN A N 1
ATOM 1403 C CA . GLN A 1 175 ? -16.057 -3.764 1.097 1.00 90.06 175 GLN A CA 1
ATOM 1404 C C . GLN A 1 175 ? -16.449 -3.123 2.428 1.00 90.06 175 GLN A C 1
ATOM 1406 O O . GLN A 1 175 ? -17.426 -2.377 2.499 1.00 90.06 175 GLN A O 1
ATOM 1411 N N . ARG A 1 176 ? -15.674 -3.365 3.490 1.00 91.19 176 ARG A N 1
ATOM 1412 C CA . ARG A 1 176 ? -15.935 -2.757 4.792 1.00 91.19 176 ARG A CA 1
ATOM 1413 C C . ARG A 1 176 ? -15.728 -1.234 4.746 1.00 91.19 176 ARG A C 1
ATOM 1415 O O . ARG A 1 176 ? -16.513 -0.505 5.347 1.00 91.19 176 ARG A O 1
ATOM 1422 N N . TYR A 1 177 ? -14.747 -0.738 3.991 1.00 92.56 177 TYR A N 1
ATOM 1423 C CA . TYR A 1 177 ? -14.602 0.702 3.749 1.00 92.56 177 TYR A CA 1
ATOM 1424 C C . TYR A 1 177 ? -15.878 1.306 3.131 1.00 92.56 177 TYR A C 1
ATOM 1426 O O . TYR A 1 177 ? -16.366 2.324 3.618 1.00 92.56 177 TYR A O 1
ATOM 1434 N N . PHE A 1 178 ? -16.474 0.648 2.128 1.00 89.88 178 PHE A N 1
ATOM 1435 C CA . PHE A 1 178 ? -17.698 1.128 1.463 1.00 89.88 178 PHE A CA 1
ATOM 1436 C C . PHE A 1 178 ? -18.954 1.106 2.319 1.00 89.88 178 PHE A C 1
ATOM 1438 O O . PHE A 1 178 ? -19.832 1.942 2.119 1.00 89.88 178 PHE A O 1
ATOM 1445 N N . ARG A 1 179 ? -19.049 0.184 3.278 1.00 90.31 179 ARG A N 1
ATOM 1446 C CA . ARG A 1 179 ? -20.162 0.186 4.235 1.00 90.31 179 ARG A CA 1
ATOM 1447 C C . ARG A 1 179 ? -20.187 1.462 5.093 1.00 90.31 179 ARG A C 1
ATOM 1449 O O . ARG A 1 179 ? -21.243 1.820 5.602 1.00 90.31 179 ARG A O 1
ATOM 1456 N N . GLY A 1 180 ? -19.058 2.171 5.213 1.00 88.25 180 GLY A N 1
ATOM 1457 C CA . GLY A 1 180 ? -18.984 3.501 5.830 1.00 88.25 180 GLY A CA 1
ATOM 1458 C C . GLY A 1 180 ? -19.091 3.512 7.358 1.00 88.25 180 GLY A C 1
ATOM 1459 O O . GLY A 1 180 ? -19.122 4.573 7.969 1.00 88.25 180 GLY A O 1
ATOM 1460 N N . ASP A 1 181 ? -19.114 2.344 7.993 1.00 90.19 181 ASP A N 1
ATOM 1461 C CA . ASP A 1 181 ? -19.286 2.142 9.434 1.00 90.19 181 ASP A CA 1
ATOM 1462 C C . ASP A 1 181 ? -17.951 2.168 10.222 1.00 90.19 181 ASP A C 1
ATOM 1464 O O . ASP A 1 181 ? -17.893 1.739 11.367 1.00 90.19 181 ASP A O 1
ATOM 1468 N N . LEU A 1 182 ? -16.827 2.533 9.583 1.00 94.25 182 LEU A N 1
ATOM 1469 C CA . LEU A 1 182 ? -15.467 2.611 10.157 1.00 94.25 182 LEU A CA 1
ATOM 1470 C C . LEU A 1 182 ? -14.855 3.893 9.603 1.00 94.25 182 LEU A C 1
ATOM 1472 O O . LEU A 1 182 ? -15.050 4.244 8.437 1.00 94.25 182 LEU A O 1
ATOM 1476 N N . VAL A 1 183 ? -14.029 4.524 10.419 1.00 95.19 183 VAL A N 1
ATOM 1477 C CA . VAL A 1 183 ? -13.185 5.648 10.048 1.00 95.19 183 VAL A CA 1
ATOM 1478 C C . VAL A 1 183 ? -11.746 5.168 9.938 1.00 95.19 183 VAL A C 1
ATOM 1480 O O . VAL A 1 183 ? -11.257 4.425 10.785 1.00 95.19 183 VAL A O 1
ATOM 1483 N N . TRP A 1 184 ? -11.069 5.572 8.869 1.00 96.56 184 TRP A N 1
ATOM 1484 C CA . TRP A 1 184 ? -9.797 4.988 8.460 1.00 96.56 184 TRP A CA 1
ATOM 1485 C C . TRP A 1 184 ? -8.695 6.037 8.481 1.00 96.56 184 TRP A C 1
ATOM 1487 O O . TRP A 1 184 ? -8.877 7.160 8.002 1.00 96.56 184 TRP A O 1
ATOM 1497 N N . PHE A 1 185 ? -7.526 5.661 8.989 1.00 95.19 185 PHE A N 1
ATOM 1498 C CA . PHE A 1 185 ? -6.375 6.544 9.092 1.00 95.19 185 PHE A CA 1
ATOM 1499 C C . PHE A 1 185 ? -5.096 5.832 8.669 1.00 95.19 185 PHE A C 1
ATOM 1501 O O . PHE A 1 185 ? -4.809 4.715 9.093 1.00 95.19 185 PHE A O 1
ATOM 1508 N N . HIS A 1 186 ? -4.276 6.527 7.889 1.00 93.50 186 HIS A N 1
ATOM 1509 C CA . HIS A 1 186 ? -2.866 6.199 7.747 1.00 93.50 186 HIS A CA 1
ATOM 1510 C C . HIS A 1 186 ? -2.104 6.871 8.891 1.00 93.50 186 HIS A C 1
ATOM 1512 O O . HIS A 1 186 ? -2.101 8.104 9.020 1.00 93.50 186 HIS A O 1
ATOM 1518 N N . ILE A 1 187 ? -1.468 6.056 9.728 1.00 91.12 187 ILE A N 1
ATOM 1519 C CA . ILE A 1 187 ? -0.730 6.509 10.900 1.00 91.12 187 ILE A CA 1
ATOM 1520 C C . ILE A 1 187 ? 0.754 6.174 10.810 1.00 91.12 187 ILE A C 1
ATOM 1522 O O . ILE A 1 187 ? 1.163 5.156 10.261 1.00 91.12 187 ILE A O 1
ATOM 1526 N N . LEU A 1 188 ? 1.553 7.044 11.415 1.00 87.62 188 LEU A N 1
ATOM 1527 C CA . LEU A 1 188 ? 2.982 6.874 11.616 1.00 87.62 188 LEU A CA 1
ATOM 1528 C C . LEU A 1 188 ? 3.269 6.976 13.107 1.00 87.62 188 LEU A C 1
ATOM 1530 O O . LEU A 1 188 ? 2.904 7.979 13.728 1.00 87.62 188 LEU A O 1
ATOM 1534 N N . VAL A 1 189 ? 3.939 5.969 13.663 1.00 86.06 189 VAL A N 1
ATOM 1535 C CA . VAL A 1 189 ? 4.305 5.900 15.083 1.00 86.06 189 VAL A CA 1
ATOM 1536 C C . VAL A 1 189 ? 5.807 5.664 15.201 1.00 86.06 189 VAL A C 1
ATOM 1538 O O . VAL A 1 189 ? 6.332 4.694 14.660 1.00 86.06 189 VAL A O 1
ATOM 1541 N N . LYS A 1 190 ? 6.521 6.559 15.889 1.00 81.94 190 LYS A N 1
ATOM 1542 C CA . LYS A 1 190 ? 7.942 6.358 16.209 1.00 81.94 190 LYS A CA 1
ATOM 1543 C C . LYS A 1 190 ? 8.136 5.182 17.160 1.00 81.94 190 LYS A C 1
ATOM 1545 O O . LYS A 1 190 ? 7.290 4.958 18.021 1.00 81.94 190 LYS A O 1
ATOM 1550 N N . HIS A 1 191 ? 9.282 4.516 17.043 1.00 80.94 191 HIS A N 1
ATOM 1551 C CA . HIS A 1 191 ? 9.663 3.386 17.892 1.00 80.94 191 HIS A CA 1
ATOM 1552 C C . HIS A 1 191 ? 9.405 3.638 19.389 1.00 80.94 191 HIS A C 1
ATOM 1554 O O . HIS A 1 191 ? 8.654 2.898 20.016 1.00 80.94 191 HIS A O 1
ATOM 1560 N N . ASP A 1 192 ? 9.922 4.741 19.934 1.00 79.38 192 ASP A N 1
ATOM 1561 C CA . ASP A 1 192 ? 9.858 5.018 21.379 1.00 79.38 192 ASP A CA 1
ATOM 1562 C C . ASP A 1 192 ? 8.427 5.247 21.900 1.00 79.38 192 ASP A C 1
ATOM 1564 O O . ASP A 1 192 ? 8.160 5.110 23.090 1.00 79.38 192 ASP A O 1
ATOM 1568 N N . ALA A 1 193 ? 7.485 5.582 21.012 1.00 81.62 193 ALA A N 1
ATOM 1569 C CA . ALA A 1 193 ? 6.074 5.763 21.348 1.00 81.62 193 ALA A CA 1
ATOM 1570 C C . ALA A 1 193 ? 5.226 4.511 21.066 1.00 81.62 193 ALA A C 1
ATOM 1572 O O . ALA A 1 193 ? 4.037 4.497 21.390 1.00 81.62 193 ALA A O 1
ATOM 1573 N N . PHE A 1 194 ? 5.801 3.476 20.448 1.00 85.94 194 PHE A N 1
ATOM 1574 C CA . PHE A 1 194 ? 5.047 2.327 19.961 1.00 85.94 194 PHE A CA 1
ATOM 1575 C C . PHE A 1 194 ? 4.479 1.471 21.092 1.00 85.94 194 PHE A C 1
ATOM 1577 O O . PHE A 1 194 ? 3.310 1.103 21.041 1.00 85.94 194 PHE A O 1
ATOM 1584 N N . GLN A 1 195 ? 5.249 1.235 22.157 1.00 86.31 195 GLN A N 1
ATOM 1585 C CA . GLN A 1 195 ? 4.752 0.478 23.309 1.00 86.31 195 GLN A CA 1
ATOM 1586 C C . GLN A 1 195 ? 3.549 1.166 23.970 1.00 86.31 195 GLN A C 1
ATOM 1588 O O . GLN A 1 195 ? 2.555 0.516 24.303 1.00 86.31 195 GLN A O 1
ATOM 1593 N N . THR A 1 196 ? 3.611 2.491 24.126 1.00 88.12 196 THR A N 1
ATOM 1594 C CA . THR A 1 196 ? 2.485 3.292 24.623 1.00 88.12 196 THR A CA 1
ATOM 1595 C C . THR A 1 196 ? 1.304 3.226 23.663 1.00 88.12 196 THR A C 1
ATOM 1597 O O . THR A 1 196 ? 0.178 3.035 24.106 1.00 88.12 196 THR A O 1
ATOM 1600 N N . PHE A 1 197 ? 1.544 3.330 22.352 1.00 90.62 197 PHE A N 1
ATOM 1601 C CA . PHE A 1 197 ? 0.501 3.155 21.341 1.00 90.62 197 PHE A CA 1
ATOM 1602 C C . PHE A 1 197 ? -0.212 1.807 21.499 1.00 90.62 197 PHE A C 1
ATOM 1604 O O . PHE A 1 197 ? -1.430 1.803 21.644 1.00 90.62 197 PHE A O 1
ATOM 1611 N N . CYS A 1 198 ? 0.521 0.691 21.556 1.00 91.06 198 CYS A N 1
ATOM 1612 C CA . CYS A 1 198 ? -0.074 -0.636 21.725 1.00 91.06 198 CYS A CA 1
ATOM 1613 C C . CYS A 1 198 ? -0.870 -0.730 23.029 1.00 91.06 198 CYS A C 1
ATOM 1615 O O . CYS A 1 198 ? -2.019 -1.155 23.014 1.00 91.06 198 CYS A O 1
ATOM 1617 N N . THR A 1 199 ? -0.294 -0.265 24.141 1.00 91.56 199 THR A N 1
ATOM 1618 C CA . THR A 1 199 ? -0.930 -0.318 25.468 1.00 91.56 199 THR A CA 1
ATOM 1619 C C . THR A 1 199 ? -2.236 0.477 25.515 1.00 91.56 199 THR A C 1
ATOM 1621 O O . THR A 1 199 ? -3.210 0.034 26.117 1.00 91.56 199 THR A O 1
ATOM 1624 N N . GLU A 1 200 ? -2.277 1.663 24.907 1.00 92.75 200 GLU A N 1
ATOM 1625 C CA . GLU A 1 200 ? -3.480 2.498 24.918 1.00 92.75 200 GLU A CA 1
ATOM 1626 C C . GLU A 1 200 ? -4.523 2.037 23.894 1.00 92.75 200 GLU A C 1
ATOM 1628 O O . GLU A 1 200 ? -5.714 2.092 24.188 1.00 92.75 200 GLU A O 1
ATOM 1633 N N . MET A 1 201 ? -4.099 1.540 22.727 1.00 93.12 201 MET A N 1
ATOM 1634 C CA . MET A 1 201 ? -5.011 0.975 21.726 1.00 93.12 201 MET A CA 1
ATOM 1635 C C . MET A 1 201 ? -5.644 -0.334 22.199 1.00 93.12 201 MET A C 1
ATOM 1637 O O . MET A 1 201 ? -6.811 -0.575 21.910 1.00 93.12 201 MET A O 1
ATOM 1641 N N . GLU A 1 202 ? -4.929 -1.139 22.990 1.00 93.88 202 GLU A N 1
ATOM 1642 C CA . GLU A 1 202 ? -5.466 -2.368 23.586 1.00 93.88 202 GLU A CA 1
ATOM 1643 C C . GLU A 1 202 ? -6.689 -2.087 24.479 1.00 93.88 202 GLU A C 1
ATOM 1645 O O . GLU A 1 202 ? -7.635 -2.869 24.513 1.00 93.88 202 GLU A O 1
ATOM 1650 N N . LYS A 1 203 ? -6.740 -0.926 25.145 1.00 93.88 203 LYS A N 1
ATOM 1651 C CA . LYS A 1 203 ? -7.891 -0.523 25.979 1.00 93.88 203 LYS A CA 1
ATOM 1652 C C . LYS A 1 203 ? -9.153 -0.246 25.167 1.00 93.88 203 LYS A C 1
ATOM 1654 O O . LYS A 1 203 ? -10.249 -0.283 25.715 1.00 93.88 203 LYS A O 1
ATOM 1659 N N . ILE A 1 204 ? -8.993 0.059 23.882 1.00 93.06 204 ILE A N 1
ATOM 1660 C CA . ILE A 1 204 ? -10.083 0.270 22.926 1.00 93.06 204 ILE A CA 1
ATOM 1661 C C . ILE A 1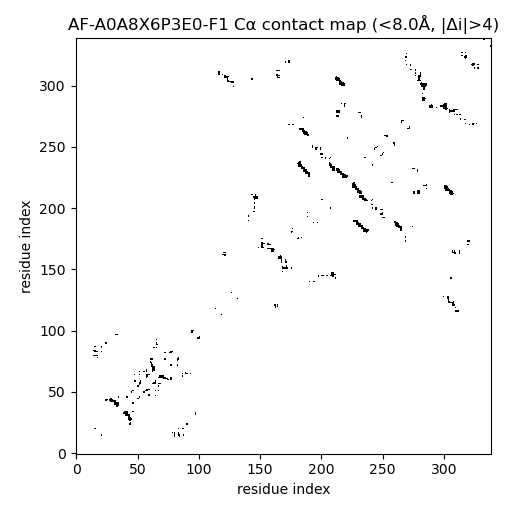 204 ? -10.065 -0.801 21.833 1.00 93.06 204 ILE A C 1
ATOM 1663 O O . ILE A 1 204 ? -10.575 -0.562 20.741 1.00 93.06 204 ILE A O 1
ATOM 1667 N N . ARG A 1 205 ? -9.495 -1.983 22.120 1.00 92.25 205 ARG A N 1
ATOM 1668 C CA . ARG A 1 205 ? -9.271 -3.057 21.145 1.00 92.25 205 ARG A CA 1
ATOM 1669 C C . ARG A 1 205 ? -10.522 -3.429 20.374 1.00 92.25 205 ARG A C 1
ATOM 1671 O O . ARG A 1 205 ? -10.421 -3.730 19.194 1.00 92.25 205 ARG A O 1
ATOM 1678 N N . ASP A 1 206 ? -11.694 -3.391 20.993 1.00 91.56 206 ASP A N 1
ATOM 1679 C CA . ASP A 1 206 ? -12.944 -3.725 20.309 1.00 91.56 206 ASP A CA 1
ATOM 1680 C C . ASP A 1 206 ? -13.309 -2.707 19.222 1.00 91.56 206 ASP A C 1
ATOM 1682 O O . ASP A 1 206 ? -13.819 -3.104 18.181 1.00 91.56 206 ASP A O 1
ATOM 1686 N N . GLN A 1 207 ? -12.910 -1.445 19.390 1.00 91.88 207 GLN A N 1
ATOM 1687 C CA . GLN A 1 207 ? -13.234 -0.331 18.496 1.00 91.88 207 GLN A CA 1
ATOM 1688 C C . GLN A 1 207 ? -12.166 -0.049 17.437 1.00 91.88 207 GLN A C 1
ATOM 1690 O O . GLN A 1 207 ? -12.402 0.787 16.567 1.00 91.88 207 GLN A O 1
ATOM 1695 N N . VAL A 1 208 ? -10.991 -0.680 17.513 1.00 93.50 208 VAL A N 1
ATOM 1696 C CA . VAL A 1 208 ? -9.878 -0.446 16.582 1.00 93.50 208 VAL A CA 1
ATOM 1697 C C . VAL A 1 208 ? -9.387 -1.744 15.958 1.00 93.50 208 VAL A C 1
ATOM 1699 O O . VAL A 1 208 ? -9.399 -2.812 16.570 1.00 93.50 208 VAL A O 1
ATOM 1702 N N . VAL A 1 209 ? -8.915 -1.641 14.723 1.00 93.88 209 VAL A N 1
ATOM 1703 C CA . VAL A 1 209 ? -8.241 -2.728 14.022 1.00 93.88 209 VAL A CA 1
ATOM 1704 C C . VAL A 1 209 ? -7.111 -2.165 13.172 1.00 93.88 209 VAL A C 1
ATOM 1706 O O . VAL A 1 209 ? -7.269 -1.147 12.493 1.00 93.88 209 VAL A O 1
ATOM 1709 N N . LEU A 1 210 ? -5.955 -2.822 13.221 1.00 94.31 210 LEU A N 1
ATOM 1710 C CA . LEU A 1 210 ? -4.864 -2.570 12.288 1.00 94.31 210 LEU A CA 1
ATOM 1711 C C . LEU A 1 210 ? -4.961 -3.511 11.093 1.00 94.31 210 LEU A C 1
ATOM 1713 O O . LEU A 1 210 ? -5.304 -4.687 11.221 1.00 94.31 210 LEU A O 1
ATOM 1717 N N . LEU A 1 211 ? -4.659 -2.970 9.918 1.00 94.38 211 LEU A N 1
ATOM 1718 C CA . LEU A 1 211 ? -4.556 -3.766 8.704 1.00 94.38 211 LEU A CA 1
ATOM 1719 C C . LEU A 1 211 ? -3.229 -4.536 8.695 1.00 94.38 211 LEU A C 1
ATOM 1721 O O . LEU A 1 211 ? -2.227 -4.031 9.207 1.00 94.38 211 LEU A O 1
ATOM 1725 N N . PRO A 1 212 ? -3.178 -5.692 8.010 1.00 88.62 212 PRO A N 1
ATOM 1726 C CA . PRO A 1 212 ? -1.960 -6.499 7.891 1.00 88.62 212 PRO A CA 1
ATOM 1727 C C . PRO A 1 212 ? -0.874 -5.843 7.016 1.00 88.62 212 PRO A C 1
ATOM 1729 O O . PRO A 1 212 ? 0.219 -6.385 6.848 1.00 88.62 212 PRO A O 1
ATOM 1732 N N . PHE A 1 213 ? -1.161 -4.667 6.453 1.00 89.69 213 PHE A N 1
ATOM 1733 C CA . PHE A 1 213 ? -0.244 -3.863 5.656 1.00 89.69 213 PHE A CA 1
ATOM 1734 C C . PHE A 1 213 ? 0.432 -2.810 6.533 1.00 89.69 213 PHE A C 1
ATOM 1736 O O . PHE A 1 213 ? -0.190 -1.830 6.953 1.00 89.69 213 PHE A O 1
ATOM 1743 N N . TRP A 1 214 ? 1.722 -2.997 6.793 1.00 90.12 214 TRP A N 1
ATOM 1744 C CA . TRP A 1 214 ? 2.539 -2.025 7.506 1.00 90.12 214 TRP A CA 1
ATOM 1745 C C . TRP A 1 214 ? 4.023 -2.186 7.157 1.00 90.12 214 TRP A C 1
ATOM 1747 O O . TRP A 1 214 ? 4.468 -3.256 6.727 1.00 90.12 214 TRP A O 1
ATOM 1757 N N . CYS A 1 215 ? 4.797 -1.120 7.374 1.00 85.62 215 CYS A N 1
ATOM 1758 C CA . CYS A 1 215 ? 6.248 -1.125 7.190 1.00 85.62 215 CYS A CA 1
ATOM 1759 C C . CYS A 1 215 ? 6.995 -0.337 8.263 1.00 85.62 215 CYS A C 1
ATOM 1761 O O . CYS A 1 215 ? 6.434 0.540 8.923 1.00 85.62 215 CYS A O 1
ATOM 1763 N N . LEU A 1 216 ? 8.299 -0.589 8.363 1.00 81.44 216 LEU A N 1
ATOM 1764 C CA . LEU A 1 216 ? 9.238 0.215 9.139 1.00 81.44 216 LEU A CA 1
ATOM 1765 C C . LEU A 1 216 ? 10.055 1.123 8.227 1.00 81.44 216 LEU A C 1
ATOM 1767 O O . LEU A 1 216 ? 10.553 0.667 7.196 1.00 81.44 216 LEU A O 1
ATOM 1771 N N . CYS A 1 217 ? 10.197 2.391 8.621 1.00 78.06 217 CYS A N 1
ATOM 1772 C CA . CYS A 1 217 ? 10.962 3.408 7.909 1.00 78.06 217 CYS A CA 1
ATOM 1773 C C . CYS A 1 217 ? 11.992 4.104 8.821 1.00 78.06 217 CYS A C 1
ATOM 1775 O O . CYS A 1 217 ? 11.682 4.483 9.949 1.00 78.06 217 CYS A O 1
ATOM 1777 N N . ASP A 1 218 ? 13.205 4.320 8.302 1.00 68.12 218 ASP A N 1
ATOM 1778 C CA . ASP A 1 218 ? 14.324 5.052 8.935 1.00 68.12 218 ASP A CA 1
ATOM 1779 C C . ASP A 1 218 ? 14.478 6.488 8.373 1.00 68.12 218 ASP A C 1
ATOM 1781 O O . ASP A 1 218 ? 15.489 7.164 8.569 1.00 68.12 218 ASP A O 1
ATOM 1785 N N . GLY A 1 219 ? 13.476 6.970 7.632 1.00 56.97 219 GLY A N 1
ATOM 1786 C CA . GLY A 1 219 ? 13.597 8.119 6.726 1.00 56.97 219 GLY A CA 1
ATOM 1787 C C . GLY A 1 219 ? 13.626 9.520 7.348 1.00 56.97 219 GLY A C 1
ATOM 1788 O O . GLY A 1 219 ? 13.845 10.479 6.615 1.00 56.97 219 GLY A O 1
ATOM 1789 N N . LEU A 1 220 ? 13.415 9.689 8.658 1.00 55.00 220 LEU A N 1
ATOM 1790 C CA . LEU A 1 220 ? 13.392 11.023 9.275 1.00 55.00 220 LEU A CA 1
ATOM 1791 C C . LEU A 1 220 ? 14.693 11.295 10.030 1.00 55.00 220 LEU A C 1
ATOM 1793 O O . LEU A 1 220 ? 14.846 10.884 11.183 1.00 55.00 220 LEU A O 1
ATOM 1797 N N . VAL A 1 221 ? 15.615 12.014 9.383 1.00 52.19 221 VAL A N 1
ATOM 1798 C CA . VAL A 1 221 ? 16.786 12.611 10.040 1.00 52.19 221 VAL A CA 1
ATOM 1799 C C . VAL A 1 221 ? 16.298 13.772 10.908 1.00 52.19 221 VAL A C 1
ATOM 1801 O O . VAL A 1 221 ? 15.805 14.773 10.395 1.00 52.19 221 VAL A O 1
ATOM 1804 N N . ASN A 1 222 ? 16.421 13.650 12.227 1.00 51.19 222 ASN A N 1
ATOM 1805 C CA . ASN A 1 222 ? 16.375 14.796 13.127 1.00 51.19 222 ASN A CA 1
ATOM 1806 C C . ASN A 1 222 ? 17.807 15.167 13.547 1.00 51.19 222 ASN A C 1
ATOM 1808 O O . ASN A 1 222 ? 18.745 14.402 13.332 1.00 51.19 222 ASN A O 1
ATOM 1812 N N . GLY A 1 223 ? 17.991 16.342 14.154 1.00 44.56 223 GLY A N 1
ATOM 1813 C CA . GLY A 1 223 ? 19.307 16.823 14.610 1.00 44.56 223 GLY A CA 1
ATOM 1814 C C . GLY A 1 223 ? 20.030 15.919 15.626 1.00 44.56 223 GLY A C 1
ATOM 1815 O O . GLY A 1 223 ? 21.137 16.245 16.030 1.00 44.56 223 GLY A O 1
ATOM 1816 N N . THR A 1 224 ? 19.421 14.798 16.031 1.00 45.94 224 THR A N 1
ATOM 1817 C CA . THR A 1 224 ? 19.978 13.772 16.927 1.00 45.94 224 THR A CA 1
ATOM 1818 C C . THR A 1 224 ? 20.194 12.409 16.248 1.00 45.94 224 THR A C 1
ATOM 1820 O O . THR A 1 224 ? 20.642 11.477 16.906 1.00 45.94 224 THR A O 1
ATOM 1823 N N . GLY A 1 225 ? 19.881 12.259 14.954 1.00 55.69 225 GLY A N 1
ATOM 1824 C CA . GLY A 1 225 ? 20.019 11.003 14.206 1.00 55.69 225 GLY A CA 1
ATOM 1825 C C . GLY A 1 225 ? 18.796 10.648 13.351 1.00 55.69 225 GLY A C 1
ATOM 1826 O O . GLY A 1 225 ? 17.846 11.414 13.220 1.00 55.69 225 GLY A O 1
ATOM 1827 N N . ARG A 1 226 ? 18.804 9.468 12.724 1.00 60.16 226 ARG A N 1
ATOM 1828 C CA . ARG A 1 226 ? 17.622 8.942 12.017 1.00 60.16 226 ARG A CA 1
ATOM 1829 C C . ARG A 1 226 ? 16.660 8.320 13.022 1.00 60.16 226 ARG A C 1
ATOM 1831 O O . ARG A 1 226 ? 17.073 7.517 13.851 1.00 60.16 226 ARG A O 1
ATOM 1838 N N . THR A 1 227 ? 15.385 8.696 12.949 1.00 64.94 227 THR A N 1
ATOM 1839 C CA . THR A 1 227 ? 14.332 8.146 13.814 1.00 64.94 227 THR A CA 1
ATOM 1840 C C . THR A 1 227 ? 13.523 7.079 13.092 1.00 64.94 227 THR A C 1
ATOM 1842 O O . THR A 1 227 ? 12.954 7.326 12.024 1.00 64.94 227 THR A O 1
ATOM 1845 N N . GLN A 1 228 ? 13.455 5.902 13.713 1.00 75.88 228 GLN A N 1
ATOM 1846 C CA . GLN A 1 228 ? 12.702 4.765 13.202 1.00 75.88 228 GLN A CA 1
ATOM 1847 C C . GLN A 1 228 ? 11.219 4.939 13.500 1.00 75.88 228 GLN A C 1
ATOM 1849 O O . GLN A 1 228 ? 10.824 5.382 14.587 1.00 75.88 228 GLN A O 1
ATOM 1854 N N . HIS A 1 229 ? 10.388 4.586 12.535 1.00 80.94 229 HIS A N 1
ATOM 1855 C CA . HIS A 1 229 ? 8.949 4.698 12.663 1.00 80.94 229 HIS A CA 1
ATOM 1856 C C . HIS A 1 229 ? 8.233 3.596 11.894 1.00 80.94 229 HIS A C 1
ATOM 1858 O O . HIS A 1 229 ? 8.727 3.090 10.891 1.00 80.94 229 HIS A O 1
ATOM 1864 N N . ARG A 1 230 ? 7.047 3.246 12.378 1.00 86.75 230 ARG A N 1
ATOM 1865 C CA . ARG A 1 230 ? 6.156 2.261 11.782 1.00 86.75 230 ARG A CA 1
ATOM 1866 C C . ARG A 1 230 ? 4.998 2.981 11.106 1.00 86.75 230 ARG A C 1
ATOM 1868 O O . ARG A 1 230 ? 4.348 3.817 11.737 1.00 86.75 230 ARG A O 1
ATOM 1875 N N . HIS A 1 231 ? 4.765 2.677 9.833 1.00 89.44 231 HIS A N 1
ATOM 1876 C CA . HIS A 1 231 ? 3.589 3.127 9.086 1.00 89.44 231 HIS A CA 1
ATOM 1877 C C . HIS A 1 231 ? 2.548 2.029 9.116 1.00 89.44 231 HIS A C 1
ATOM 1879 O O . HIS A 1 231 ? 2.871 0.884 8.810 1.00 89.44 231 HIS A O 1
ATOM 1885 N N . MET A 1 232 ? 1.323 2.373 9.484 1.00 93.44 232 MET A N 1
ATOM 1886 C CA . MET A 1 232 ? 0.218 1.429 9.623 1.00 93.44 232 MET A CA 1
ATOM 1887 C C . MET A 1 232 ? -1.064 2.066 9.111 1.00 93.44 232 MET A C 1
ATOM 1889 O O . MET A 1 232 ? -1.186 3.293 9.053 1.00 93.44 232 MET A O 1
ATOM 1893 N N . ILE A 1 233 ? -2.045 1.230 8.799 1.00 95.69 233 ILE A N 1
ATOM 1894 C CA . ILE A 1 233 ? -3.404 1.677 8.516 1.00 95.69 233 ILE A CA 1
ATOM 1895 C C . ILE A 1 233 ? -4.284 1.174 9.651 1.00 95.69 233 ILE A C 1
ATOM 1897 O O . ILE A 1 233 ? -4.328 -0.026 9.919 1.00 95.69 233 ILE A O 1
ATOM 1901 N N . VAL A 1 234 ? -4.945 2.108 10.326 1.00 95.69 234 VAL A N 1
ATOM 1902 C CA . VAL A 1 234 ? -5.908 1.821 11.386 1.00 95.69 234 VAL A CA 1
ATOM 1903 C C . VAL A 1 234 ? -7.305 2.121 10.880 1.00 95.69 234 VAL A C 1
ATOM 1905 O O . VAL A 1 234 ? -7.526 3.101 10.166 1.00 95.69 234 VAL A O 1
ATOM 1908 N N . ALA A 1 235 ? -8.241 1.275 11.266 1.00 95.69 235 ALA A N 1
ATOM 1909 C CA . ALA A 1 235 ? -9.652 1.484 11.050 1.00 95.69 235 ALA A CA 1
ATOM 1910 C C . ALA A 1 235 ? -10.357 1.407 12.409 1.00 95.69 235 ALA A C 1
ATOM 1912 O O . ALA A 1 235 ? -10.024 0.552 13.232 1.00 95.69 235 ALA A O 1
ATOM 1913 N N . CYS A 1 236 ? -11.273 2.333 12.683 1.00 94.69 236 CYS A N 1
ATOM 1914 C CA . CYS A 1 236 ? -11.936 2.429 13.978 1.00 94.69 236 CYS A CA 1
ATOM 1915 C C . CYS A 1 236 ? -13.430 2.716 13.852 1.00 94.69 236 CYS A C 1
ATOM 1917 O O . CYS A 1 236 ? -13.848 3.448 12.960 1.00 94.69 236 CYS A O 1
ATOM 1919 N N . GLU A 1 237 ? -14.237 2.158 14.748 1.00 90.88 237 GLU A N 1
ATOM 1920 C CA . GLU A 1 237 ? -15.693 2.353 14.736 1.00 90.88 237 GLU A CA 1
ATOM 1921 C C . GLU A 1 237 ? -16.053 3.780 15.150 1.00 90.88 237 GLU A C 1
ATOM 1923 O O . GLU A 1 237 ? -16.776 4.482 14.445 1.00 90.88 237 GLU A O 1
ATOM 1928 N N . LEU A 1 238 ? -15.480 4.236 16.268 1.00 88.81 238 LEU A N 1
ATOM 1929 C CA . LEU A 1 238 ? -15.722 5.560 16.819 1.00 88.81 238 LEU A CA 1
ATOM 1930 C C . LEU A 1 238 ? -14.471 6.435 16.690 1.00 88.81 238 LEU A C 1
ATOM 1932 O O . LEU A 1 238 ? -13.477 6.243 17.392 1.00 88.81 238 LEU A O 1
ATOM 1936 N N . GLU A 1 239 ? -14.541 7.438 15.811 1.00 89.75 239 GLU A N 1
ATOM 1937 C CA . GLU A 1 239 ? -13.438 8.377 15.568 1.00 89.75 239 GLU A CA 1
ATOM 1938 C C . GLU A 1 239 ? -12.993 9.093 16.847 1.00 89.75 239 GLU A C 1
ATOM 1940 O O . GLU A 1 239 ? -11.794 9.206 17.083 1.00 89.75 239 GLU A O 1
ATOM 1945 N N . SER A 1 240 ? -13.924 9.511 17.712 1.00 87.00 240 SER A N 1
ATOM 1946 C CA . SER A 1 240 ? -13.584 10.224 18.949 1.00 87.00 240 SER A CA 1
ATOM 1947 C C . SER A 1 240 ? -12.777 9.372 19.929 1.00 87.00 240 SER A C 1
ATOM 1949 O O . SER A 1 240 ? -11.796 9.864 20.477 1.00 87.00 240 SER A O 1
ATOM 1951 N N . ALA A 1 241 ? -13.110 8.088 20.102 1.00 86.62 241 ALA A N 1
ATOM 1952 C CA . ALA A 1 241 ? -12.355 7.197 20.986 1.00 86.62 241 ALA A CA 1
ATOM 1953 C C . ALA A 1 241 ? -10.902 7.031 20.517 1.00 86.62 241 ALA A C 1
ATOM 1955 O O . ALA A 1 241 ? -9.966 7.110 21.319 1.00 86.62 241 ALA A O 1
ATOM 1956 N N . PHE A 1 242 ? -10.705 6.857 19.207 1.00 90.62 242 PHE A N 1
ATOM 1957 C CA . PHE A 1 242 ? -9.371 6.810 18.620 1.00 90.62 242 PHE A CA 1
ATOM 1958 C C . PHE A 1 242 ? -8.649 8.157 18.745 1.00 90.62 242 PHE A C 1
ATOM 1960 O O . PHE A 1 242 ? -7.498 8.197 19.186 1.00 90.62 242 PHE A O 1
ATOM 1967 N N . GLU A 1 243 ? -9.298 9.265 18.378 1.00 88.50 243 GLU A N 1
ATOM 1968 C CA . GLU A 1 243 ? -8.697 10.596 18.419 1.00 88.50 243 GLU A CA 1
ATOM 1969 C C . GLU A 1 243 ? -8.308 11.020 19.834 1.00 88.50 243 GLU A C 1
ATOM 1971 O O . GLU A 1 243 ? -7.259 11.645 19.996 1.00 88.50 243 GLU A O 1
ATOM 1976 N N . ASP A 1 244 ? -9.098 10.670 20.847 1.00 86.94 244 ASP A N 1
ATOM 1977 C CA . ASP A 1 244 ? -8.816 11.002 22.241 1.00 86.94 244 ASP A CA 1
ATOM 1978 C C . ASP A 1 244 ? -7.539 10.306 22.716 1.00 86.94 244 ASP A C 1
ATOM 1980 O O . ASP A 1 244 ? -6.609 10.949 23.222 1.00 86.94 244 ASP A O 1
ATOM 1984 N N . VAL A 1 245 ? -7.441 8.994 22.477 1.00 87.38 245 VAL A N 1
ATOM 1985 C CA . VAL A 1 245 ? -6.226 8.219 22.758 1.00 87.38 245 VAL A CA 1
ATOM 1986 C C . VAL A 1 245 ? -5.050 8.774 21.956 1.00 87.38 245 VAL A C 1
ATOM 1988 O O . VAL A 1 245 ? -3.980 9.060 22.512 1.00 87.38 245 VAL A O 1
ATOM 1991 N N . TRP A 1 246 ? -5.257 9.000 20.658 1.00 87.75 246 TRP A N 1
ATOM 1992 C CA . TRP A 1 246 ? -4.237 9.507 19.756 1.00 87.75 246 TRP A CA 1
ATOM 1993 C C . TRP A 1 246 ? -3.713 10.865 20.208 1.00 87.75 246 TRP A C 1
ATOM 1995 O O . TRP A 1 246 ? -2.505 11.016 20.346 1.00 87.75 246 TRP A O 1
ATOM 2005 N N . LYS A 1 247 ? -4.568 11.856 20.471 1.00 84.38 247 LYS A N 1
ATOM 2006 C CA . LYS A 1 247 ? -4.183 13.236 20.818 1.00 84.38 247 LYS A CA 1
ATOM 2007 C C . LYS A 1 247 ? -3.631 13.341 22.240 1.00 84.38 247 LYS A C 1
ATOM 2009 O O . LYS A 1 247 ? -2.624 14.029 22.444 1.00 84.38 247 LYS A O 1
ATOM 2014 N N . HIS A 1 248 ? -4.245 12.664 23.210 1.00 83.31 248 HIS A N 1
ATOM 2015 C CA . HIS A 1 248 ? -3.980 12.915 24.630 1.00 83.31 248 HIS A CA 1
ATOM 2016 C C . HIS A 1 248 ? -3.061 11.896 25.298 1.00 83.31 248 HIS A C 1
ATOM 2018 O O . HIS A 1 248 ? -2.329 12.285 26.208 1.00 83.31 248 HIS A O 1
ATOM 2024 N N . LYS A 1 249 ? -3.064 10.630 24.867 1.00 83.38 249 LYS A N 1
ATOM 2025 C CA . LYS A 1 249 ? -2.285 9.563 25.522 1.00 83.38 249 LYS A CA 1
ATOM 2026 C C . LYS A 1 249 ? -0.991 9.250 24.788 1.00 83.38 249 LYS A C 1
ATOM 2028 O O . LYS A 1 249 ? 0.055 9.107 25.411 1.00 83.38 249 LYS A O 1
ATOM 2033 N N . ILE A 1 250 ? -1.027 9.247 23.459 1.00 78.44 250 ILE A N 1
ATOM 2034 C CA . ILE A 1 250 ? 0.160 8.999 22.632 1.00 78.44 250 ILE A CA 1
ATOM 2035 C C . ILE A 1 250 ? 0.918 10.324 22.445 1.00 78.44 250 ILE A C 1
ATOM 2037 O O . ILE A 1 250 ? 0.953 10.891 21.357 1.00 78.44 250 ILE A O 1
ATOM 2041 N N . ARG A 1 251 ? 1.462 10.916 23.512 1.00 65.25 251 ARG A N 1
ATOM 2042 C CA . ARG A 1 251 ? 2.178 12.208 23.446 1.00 65.25 251 ARG A CA 1
ATOM 2043 C C . ARG A 1 251 ? 3.688 12.015 23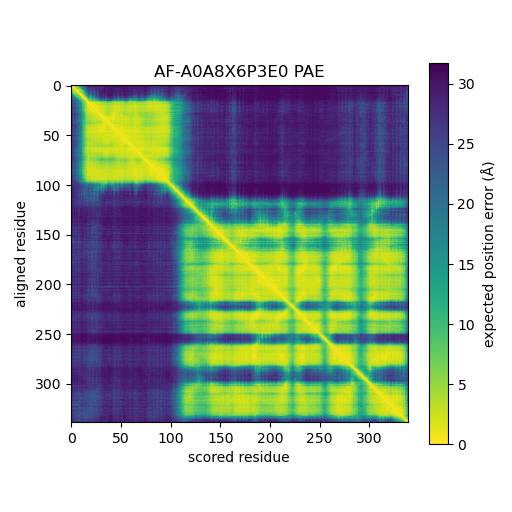.362 1.00 65.25 251 ARG A C 1
ATOM 2045 O O . ARG A 1 251 ? 4.236 11.259 24.147 1.00 65.25 251 ARG A O 1
ATOM 2052 N N . TYR A 1 252 ? 4.342 12.764 22.469 1.00 56.88 252 TYR A N 1
ATOM 2053 C CA . TYR A 1 252 ? 5.772 13.075 22.565 1.00 56.88 252 TYR A CA 1
ATOM 2054 C C . TYR A 1 252 ? 6.057 14.454 21.957 1.00 56.88 252 TYR A C 1
ATOM 2056 O O . TYR A 1 252 ? 5.860 14.673 20.758 1.00 56.88 252 TYR A O 1
ATOM 2064 N N . GLU A 1 253 ? 6.504 15.376 22.808 1.00 48.59 253 GLU A N 1
ATOM 2065 C CA . GLU A 1 253 ? 7.037 16.687 22.439 1.00 48.59 253 GLU A CA 1
ATOM 2066 C C . GLU A 1 253 ? 8.525 16.533 22.108 1.00 48.59 253 GLU A C 1
ATOM 2068 O O . GLU A 1 253 ? 9.290 15.994 22.905 1.00 48.59 253 GLU A O 1
ATOM 2073 N N . PHE A 1 254 ? 8.951 16.992 20.929 1.00 50.47 254 PHE A N 1
ATOM 2074 C CA . PHE A 1 254 ? 10.375 17.167 20.650 1.00 50.47 254 PHE A CA 1
ATOM 2075 C C . PHE A 1 254 ? 10.764 18.621 20.936 1.00 50.47 254 PHE A C 1
ATOM 2077 O O . PHE A 1 254 ? 10.055 19.521 20.477 1.00 50.47 254 PHE A O 1
ATOM 2084 N N . PRO A 1 255 ? 11.930 18.868 21.562 1.00 41.94 255 PRO A N 1
ATOM 2085 C CA . PRO A 1 255 ? 12.473 20.215 21.759 1.00 41.94 255 PRO A CA 1
ATOM 2086 C C . PRO A 1 255 ? 12.610 21.016 20.450 1.00 41.94 255 PRO A C 1
ATOM 2088 O O . PRO A 1 255 ? 12.547 22.239 20.458 1.00 41.94 255 PRO A O 1
ATOM 2091 N N . ASN A 1 256 ? 12.727 20.325 19.308 1.00 43.16 256 ASN A N 1
ATOM 2092 C CA . ASN A 1 256 ? 12.933 20.912 17.984 1.00 43.16 256 ASN A CA 1
ATOM 2093 C C . ASN A 1 256 ? 11.853 20.461 16.979 1.00 43.16 256 ASN A C 1
ATOM 2095 O O . ASN A 1 256 ? 12.124 19.636 16.111 1.00 43.16 256 ASN A O 1
ATOM 2099 N N . ARG A 1 257 ? 10.619 20.973 17.126 1.00 41.06 257 ARG A N 1
ATOM 2100 C CA . ARG A 1 257 ? 9.531 21.127 16.114 1.00 41.06 257 ARG A CA 1
ATOM 2101 C C . ARG A 1 257 ? 9.271 20.010 15.067 1.00 41.06 257 ARG A C 1
ATOM 2103 O O . ARG A 1 257 ? 8.659 20.279 14.036 1.00 41.06 257 ARG A O 1
ATOM 2110 N N . GLY A 1 258 ? 9.669 18.761 15.292 1.00 47.31 258 GLY A N 1
ATOM 2111 C CA . GLY A 1 258 ? 9.337 17.625 14.419 1.00 47.31 258 GLY A CA 1
ATOM 2112 C C . GLY A 1 258 ? 8.078 16.886 14.885 1.00 47.31 258 GLY A C 1
ATOM 2113 O O . GLY A 1 258 ? 7.908 16.660 16.082 1.00 47.31 258 GLY A O 1
ATOM 2114 N N . ARG A 1 259 ? 7.198 16.456 13.964 1.00 52.72 259 ARG A N 1
ATOM 2115 C CA . ARG A 1 259 ? 6.021 15.636 14.323 1.00 52.72 259 ARG A CA 1
ATOM 2116 C C . ARG A 1 259 ? 6.465 14.197 14.631 1.00 52.72 259 ARG A C 1
ATOM 2118 O O . ARG A 1 259 ? 6.974 13.502 13.759 1.00 52.72 259 ARG A O 1
ATOM 2125 N N . ALA A 1 260 ? 6.288 13.762 15.882 1.00 56.00 260 ALA A N 1
ATOM 2126 C CA . ALA A 1 260 ? 6.640 12.422 16.377 1.00 56.00 260 ALA A CA 1
ATOM 2127 C C . ALA A 1 260 ? 5.710 11.302 15.882 1.00 56.00 260 ALA A C 1
ATOM 2129 O O . ALA A 1 260 ? 6.055 10.126 15.918 1.00 56.00 260 ALA A O 1
ATOM 2130 N N . LYS A 1 261 ? 4.517 11.692 15.452 1.00 69.19 261 LYS A N 1
ATOM 2131 C CA . LYS A 1 261 ? 3.464 10.832 14.939 1.00 69.19 261 LYS A CA 1
ATOM 2132 C C . LYS A 1 261 ? 2.717 11.612 13.866 1.00 69.19 261 LYS A C 1
ATOM 2134 O O . LYS A 1 261 ? 2.589 12.838 13.967 1.00 69.19 261 LYS A O 1
ATOM 2139 N N . LYS A 1 262 ? 2.228 10.927 12.843 1.00 78.12 262 LYS A N 1
ATOM 2140 C CA . LYS A 1 262 ? 1.383 11.522 11.803 1.00 78.12 262 LYS A CA 1
ATOM 2141 C C . LYS A 1 262 ? 0.112 10.702 11.729 1.00 78.12 262 LYS A C 1
ATOM 2143 O O . LYS A 1 262 ? 0.169 9.489 11.855 1.00 78.12 262 LYS A O 1
ATOM 2148 N N . CYS A 1 263 ? -1.011 11.377 11.574 1.00 86.81 263 CYS A N 1
ATOM 2149 C CA . CYS A 1 263 ? -2.293 10.746 11.331 1.00 86.81 263 CYS A CA 1
ATOM 2150 C C . CYS A 1 263 ? -2.918 11.488 10.161 1.00 86.81 263 CYS A C 1
ATOM 2152 O O . CYS A 1 263 ? -2.994 12.721 10.179 1.00 86.81 263 CYS A O 1
ATOM 2154 N N . VAL A 1 264 ? -3.264 10.746 9.118 1.00 89.75 264 VAL A N 1
ATOM 2155 C CA . VAL A 1 264 ? -3.937 11.259 7.932 1.00 89.75 264 VAL A CA 1
ATOM 2156 C C . VAL A 1 264 ? -5.196 10.436 7.751 1.00 89.75 264 VAL A C 1
ATOM 2158 O O . VAL A 1 264 ? -5.123 9.225 7.557 1.00 89.75 264 VAL A O 1
ATOM 2161 N N . LYS A 1 265 ? -6.347 11.100 7.821 1.00 94.25 265 LYS A N 1
ATOM 2162 C CA . LYS A 1 265 ? -7.639 10.475 7.553 1.00 94.25 265 LYS A CA 1
ATOM 2163 C C . LYS A 1 265 ? -7.725 10.078 6.080 1.00 94.25 265 LYS A C 1
ATOM 2165 O O . LYS A 1 265 ? -7.439 10.898 5.201 1.00 94.25 265 LYS A O 1
ATOM 2170 N N . ILE A 1 266 ? -8.110 8.834 5.828 1.00 95.19 266 ILE A N 1
ATOM 2171 C CA . ILE A 1 266 ? -8.361 8.303 4.490 1.00 95.19 266 ILE A CA 1
ATOM 2172 C C . ILE A 1 266 ? -9.707 8.844 4.007 1.00 95.19 266 ILE A C 1
ATOM 2174 O O . ILE A 1 266 ? -10.719 8.699 4.687 1.00 95.19 266 ILE A O 1
ATOM 2178 N N . GLN A 1 267 ? -9.692 9.507 2.854 1.00 92.62 267 GLN A N 1
ATOM 2179 C CA . GLN A 1 267 ? -10.823 10.307 2.361 1.00 92.62 267 GLN A CA 1
ATOM 2180 C C . GLN A 1 267 ? -11.746 9.522 1.434 1.00 92.62 267 GLN A C 1
ATOM 2182 O O . GLN A 1 267 ? -12.953 9.725 1.451 1.00 92.62 267 GLN A O 1
ATOM 2187 N N . ASP A 1 268 ? -11.166 8.632 0.634 1.00 92.88 268 ASP A N 1
ATOM 2188 C CA . ASP A 1 268 ? -11.872 7.817 -0.343 1.00 92.88 268 ASP A CA 1
ATOM 2189 C C . ASP A 1 268 ? -11.166 6.459 -0.520 1.00 92.88 268 ASP A C 1
ATOM 2191 O O . ASP A 1 268 ? -10.069 6.218 0.003 1.00 92.88 268 ASP A O 1
ATOM 2195 N N . ALA A 1 269 ? -11.805 5.551 -1.260 1.00 92.56 269 ALA A N 1
ATOM 2196 C CA . ALA A 1 269 ? -11.293 4.202 -1.492 1.00 92.56 269 ALA A CA 1
ATOM 2197 C C . ALA A 1 269 ? -9.986 4.188 -2.301 1.00 92.56 269 ALA A C 1
ATOM 2199 O O . ALA A 1 269 ? -9.143 3.308 -2.112 1.00 92.56 269 ALA A O 1
ATOM 2200 N N . PHE A 1 270 ? -9.769 5.183 -3.163 1.00 93.06 270 PHE A N 1
ATOM 2201 C CA . PHE A 1 270 ? -8.524 5.308 -3.910 1.00 93.06 270 PHE A CA 1
ATOM 2202 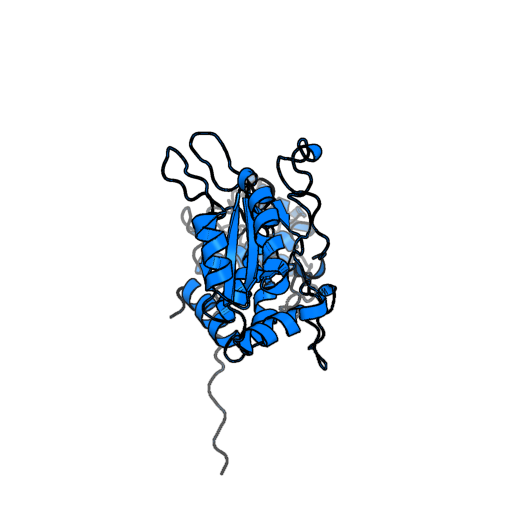C C . PHE A 1 270 ? -7.368 5.732 -2.998 1.00 93.06 270 PHE A C 1
ATOM 2204 O O . PHE A 1 270 ? -6.273 5.173 -3.080 1.00 93.06 270 PHE A O 1
ATOM 2211 N N . HIS A 1 271 ? -7.618 6.634 -2.047 1.00 93.38 271 HIS A N 1
ATOM 2212 C CA . HIS A 1 271 ? -6.687 6.976 -0.978 1.00 93.38 271 HIS A CA 1
ATOM 2213 C C . HIS A 1 271 ? -6.393 5.752 -0.094 1.00 93.38 271 HIS A C 1
ATOM 2215 O O . HIS A 1 271 ? -5.229 5.528 0.240 1.00 93.38 271 HIS A O 1
ATOM 2221 N N . LEU A 1 272 ? -7.386 4.905 0.220 1.00 94.56 272 LEU A N 1
ATOM 2222 C CA . LEU A 1 272 ? -7.143 3.635 0.923 1.00 94.56 272 LEU A CA 1
ATOM 2223 C C . LEU A 1 272 ? -6.200 2.725 0.124 1.00 94.56 272 LEU A C 1
ATOM 2225 O O . LEU A 1 272 ? -5.189 2.266 0.658 1.00 94.56 272 LEU A O 1
ATOM 2229 N N . ALA A 1 273 ? -6.488 2.505 -1.162 1.00 92.75 273 ALA A N 1
ATOM 2230 C CA . ALA A 1 273 ? -5.654 1.685 -2.039 1.00 92.75 273 ALA A CA 1
ATOM 2231 C C . ALA A 1 273 ? -4.217 2.226 -2.124 1.00 92.75 273 ALA A C 1
ATOM 2233 O O . ALA A 1 273 ? -3.250 1.468 -2.028 1.00 92.75 273 ALA A O 1
ATOM 2234 N N . ARG A 1 274 ? -4.060 3.553 -2.223 1.00 91.06 274 ARG A N 1
ATOM 2235 C CA . ARG A 1 274 ? -2.756 4.229 -2.204 1.00 91.06 274 ARG A CA 1
ATOM 2236 C C . ARG A 1 274 ? -2.031 4.077 -0.877 1.00 91.06 274 ARG A C 1
ATOM 2238 O O . ARG A 1 274 ? -0.818 3.887 -0.896 1.00 91.06 274 ARG A O 1
ATOM 2245 N N . ALA A 1 275 ? -2.737 4.138 0.248 1.00 92.25 275 ALA A N 1
ATOM 2246 C CA . ALA A 1 275 ? -2.148 3.925 1.564 1.00 92.25 275 ALA A CA 1
ATOM 2247 C C . ALA A 1 275 ? -1.632 2.487 1.711 1.00 92.25 275 ALA A C 1
ATOM 2249 O O . ALA A 1 275 ? -0.481 2.313 2.106 1.00 92.25 275 ALA A O 1
ATOM 2250 N N . ILE A 1 276 ? -2.429 1.483 1.315 1.00 92.62 276 ILE A N 1
ATOM 2251 C CA . ILE A 1 276 ? -2.037 0.060 1.317 1.00 92.62 276 ILE A CA 1
ATOM 2252 C C . ILE A 1 276 ? -0.766 -0.134 0.484 1.00 92.62 276 ILE A C 1
ATOM 2254 O O . ILE A 1 276 ? 0.248 -0.616 0.977 1.00 92.62 276 ILE A O 1
ATOM 2258 N N . VAL A 1 277 ? -0.778 0.344 -0.760 1.00 89.50 277 VAL A N 1
ATOM 2259 C CA . VAL A 1 277 ? 0.377 0.290 -1.667 1.00 89.50 277 VAL A CA 1
ATOM 2260 C C . VAL A 1 277 ? 1.590 1.021 -1.094 1.00 89.50 277 VAL A C 1
ATOM 2262 O O . VAL A 1 277 ? 2.721 0.553 -1.217 1.00 89.50 277 VAL A O 1
ATOM 2265 N N . TYR A 1 278 ? 1.375 2.164 -0.446 1.00 86.69 278 TYR A N 1
ATOM 2266 C CA . TYR A 1 278 ? 2.446 2.965 0.124 1.00 86.69 278 TYR A CA 1
ATOM 2267 C C . TYR A 1 278 ? 3.182 2.245 1.255 1.00 86.69 278 TYR A C 1
ATOM 2269 O O . TYR A 1 278 ? 4.414 2.237 1.246 1.00 86.69 278 TYR A O 1
ATOM 2277 N N . VAL A 1 279 ? 2.453 1.638 2.194 1.00 87.44 279 VAL A N 1
ATOM 2278 C CA . VAL A 1 279 ? 3.052 0.929 3.338 1.00 87.44 279 VAL A CA 1
ATOM 2279 C C . VAL A 1 279 ? 3.536 -0.478 2.981 1.00 87.44 279 VAL A C 1
ATOM 2281 O O . VAL A 1 279 ? 4.239 -1.093 3.772 1.00 87.44 279 VAL A O 1
ATOM 2284 N N . SER A 1 280 ? 3.207 -0.981 1.791 1.00 86.69 280 SER A N 1
ATOM 2285 C CA . SER A 1 280 ? 3.581 -2.325 1.337 1.00 86.69 280 SER A CA 1
ATOM 2286 C C . SER A 1 280 ? 4.695 -2.370 0.294 1.00 86.69 280 SER A C 1
ATOM 2288 O O . SER A 1 280 ? 5.013 -3.449 -0.205 1.00 86.69 280 SER A O 1
ATOM 2290 N N . GLN A 1 281 ? 5.304 -1.234 -0.049 1.00 80.44 281 GLN A N 1
ATOM 2291 C CA . GLN A 1 281 ? 6.349 -1.170 -1.075 1.00 80.44 281 GLN A CA 1
ATOM 2292 C C . GLN A 1 281 ? 7.658 -0.558 -0.555 1.00 80.44 281 GLN A C 1
ATOM 2294 O O . GLN A 1 281 ? 7.621 0.398 0.227 1.00 80.44 281 GLN A O 1
ATOM 2299 N N . PRO A 1 282 ? 8.826 -1.057 -1.010 1.00 73.31 282 PRO A N 1
ATOM 2300 C CA . PRO A 1 282 ? 10.118 -0.439 -0.721 1.00 73.31 282 PRO A CA 1
ATOM 2301 C C . PRO A 1 282 ? 10.233 0.954 -1.354 1.00 73.31 282 PRO A C 1
ATOM 2303 O O . PRO A 1 282 ? 9.916 1.128 -2.530 1.00 73.31 282 PRO A O 1
ATOM 2306 N N . LYS A 1 283 ? 10.711 1.954 -0.596 1.00 71.19 283 LYS A N 1
ATOM 2307 C CA . LYS A 1 283 ? 10.881 3.345 -1.066 1.00 71.19 283 LYS A CA 1
ATOM 2308 C C . LYS A 1 283 ? 12.080 4.030 -0.411 1.00 71.19 283 LYS A C 1
ATOM 2310 O O . LYS A 1 283 ? 12.390 3.784 0.760 1.00 71.19 283 LYS A O 1
ATOM 2315 N N . SER A 1 284 ? 12.741 4.925 -1.146 1.00 56.00 284 SER A N 1
ATOM 2316 C CA . SER A 1 284 ? 13.919 5.665 -0.661 1.00 56.00 284 SER A CA 1
ATOM 2317 C C . SER A 1 284 ? 13.587 6.787 0.320 1.00 56.00 284 SER A C 1
ATOM 2319 O O . SER A 1 284 ? 14.443 7.140 1.124 1.00 56.00 284 SER A O 1
ATOM 2321 N N . SER A 1 285 ? 12.365 7.332 0.312 1.00 60.03 285 SER A N 1
ATOM 2322 C CA . SER A 1 285 ? 11.969 8.343 1.291 1.00 60.03 285 SER A CA 1
ATOM 2323 C C . SER A 1 285 ? 10.506 8.259 1.713 1.00 60.03 285 SER A C 1
ATOM 2325 O O . SER A 1 285 ? 9.612 7.915 0.938 1.00 60.03 285 SER A O 1
ATOM 2327 N N . CYS A 1 286 ? 10.281 8.671 2.959 1.00 60.94 286 CYS A N 1
ATOM 2328 C CA . CYS A 1 286 ? 8.969 8.837 3.570 1.00 60.94 286 CYS A CA 1
ATOM 2329 C C . CYS A 1 286 ? 8.236 10.128 3.098 1.00 60.94 286 CYS A C 1
ATOM 2331 O O . CYS A 1 286 ? 7.097 10.378 3.490 1.00 60.94 286 CYS A O 1
ATOM 2333 N N . ASP A 1 287 ? 8.855 10.910 2.197 1.00 54.50 287 ASP A N 1
ATOM 2334 C CA . ASP A 1 287 ? 8.332 12.167 1.627 1.00 54.50 287 ASP A CA 1
ATOM 2335 C C . ASP A 1 287 ? 7.666 11.983 0.246 1.00 54.50 287 ASP A C 1
ATOM 2337 O O . ASP A 1 287 ? 7.462 12.942 -0.499 1.00 54.50 287 ASP A O 1
ATOM 2341 N N . GLY A 1 288 ? 7.321 10.745 -0.123 1.00 43.88 288 GLY A N 1
ATOM 2342 C CA . GLY A 1 288 ? 6.481 10.461 -1.293 1.00 43.88 288 GLY A CA 1
ATOM 2343 C C . GLY A 1 288 ? 7.190 10.494 -2.649 1.00 43.88 288 GLY A C 1
ATOM 2344 O O . GLY A 1 288 ? 6.536 10.316 -3.675 1.00 43.88 288 GLY A O 1
ATOM 2345 N N . LYS A 1 289 ? 8.517 10.657 -2.691 1.00 40.31 289 LYS A N 1
ATOM 2346 C CA . LYS A 1 289 ? 9.286 10.486 -3.931 1.00 40.31 289 LYS A CA 1
ATOM 2347 C C . LYS A 1 289 ? 9.577 9.000 -4.130 1.00 40.31 289 LYS A C 1
ATOM 2349 O O . LYS A 1 289 ? 10.537 8.480 -3.575 1.00 40.31 289 LYS A O 1
ATOM 2354 N N . ILE A 1 290 ? 8.724 8.319 -4.894 1.00 39.97 290 ILE A N 1
ATOM 2355 C CA . ILE A 1 290 ? 8.987 6.956 -5.373 1.00 39.97 290 ILE A CA 1
ATOM 2356 C C . ILE A 1 290 ? 10.144 7.051 -6.381 1.00 39.97 290 ILE A C 1
ATOM 2358 O O . ILE A 1 290 ? 9.989 7.732 -7.397 1.00 39.97 290 ILE A O 1
ATOM 2362 N N . PRO A 1 291 ? 11.313 6.436 -6.135 1.00 38.25 291 PRO A N 1
ATOM 2363 C CA . PRO A 1 291 ? 12.355 6.365 -7.149 1.00 38.25 291 PRO A CA 1
ATOM 2364 C C . PRO A 1 291 ? 11.870 5.488 -8.294 1.00 38.25 291 PRO A C 1
ATOM 2366 O O . PRO A 1 291 ? 11.454 4.359 -8.064 1.00 38.25 291 PRO A O 1
ATOM 2369 N N . GLN A 1 292 ? 11.976 5.984 -9.525 1.00 40.25 292 GLN A N 1
ATOM 2370 C CA . GLN A 1 292 ? 11.700 5.194 -10.731 1.00 40.25 292 GLN A CA 1
ATOM 2371 C C . GLN A 1 292 ? 12.746 4.090 -10.972 1.00 40.25 292 GLN A C 1
ATOM 2373 O O . GLN A 1 292 ? 12.567 3.266 -11.859 1.00 40.25 292 GLN A O 1
ATOM 2378 N N . MET A 1 293 ? 13.837 4.079 -10.200 1.00 37.72 293 MET A N 1
ATOM 2379 C CA . MET A 1 293 ? 14.881 3.061 -10.229 1.00 37.72 293 MET A CA 1
ATOM 2380 C C . MET A 1 293 ? 15.368 2.830 -8.797 1.00 37.72 293 MET A C 1
ATOM 2382 O O . MET A 1 293 ? 15.956 3.724 -8.186 1.00 37.72 293 MET A O 1
ATOM 2386 N N . LEU A 1 294 ? 15.097 1.646 -8.252 1.00 45.91 294 LEU A N 1
ATOM 2387 C CA . LEU A 1 294 ? 15.738 1.164 -7.033 1.00 45.91 294 LEU A CA 1
ATOM 2388 C C . LEU A 1 294 ? 17.128 0.667 -7.431 1.00 45.91 294 LEU A C 1
ATOM 2390 O O . LEU A 1 294 ? 17.270 -0.469 -7.869 1.00 45.91 294 LEU A O 1
ATOM 2394 N N . ASP A 1 295 ? 18.155 1.506 -7.320 1.00 42.03 295 ASP A N 1
ATOM 2395 C CA . ASP A 1 295 ? 19.511 0.965 -7.283 1.00 42.03 295 ASP A CA 1
ATOM 2396 C C . ASP A 1 295 ? 19.734 0.329 -5.890 1.00 42.03 295 ASP A C 1
ATOM 2398 O O . ASP A 1 295 ? 19.257 0.855 -4.876 1.00 42.03 295 ASP A O 1
ATOM 2402 N N . ASP A 1 296 ? 20.416 -0.817 -5.820 1.00 44.53 296 ASP A N 1
ATOM 2403 C CA . ASP A 1 296 ? 20.694 -1.527 -4.556 1.00 44.53 296 ASP A CA 1
ATOM 2404 C C . ASP A 1 296 ? 21.625 -0.749 -3.602 1.00 44.53 296 ASP A C 1
ATOM 2406 O O . ASP A 1 296 ? 21.787 -1.126 -2.441 1.00 44.53 296 ASP A O 1
ATOM 2410 N N . SER A 1 297 ? 22.219 0.355 -4.065 1.00 42.47 297 SER A N 1
ATOM 2411 C CA . SER A 1 297 ? 23.041 1.276 -3.271 1.00 42.47 297 SER A CA 1
ATOM 2412 C C . SER A 1 297 ? 22.256 2.463 -2.686 1.00 42.47 297 SER A C 1
ATOM 2414 O O . SER A 1 297 ? 22.763 3.164 -1.806 1.00 42.47 297 SER A O 1
ATOM 2416 N N . SER A 1 298 ? 21.009 2.675 -3.118 1.00 50.16 298 SER A N 1
ATOM 2417 C CA . SER A 1 298 ? 20.148 3.760 -2.675 1.00 50.16 298 SER A CA 1
ATOM 2418 C C . SER A 1 298 ? 19.570 3.394 -1.317 1.00 50.16 298 SER A C 1
ATOM 2420 O O . SER A 1 298 ? 18.978 2.332 -1.117 1.00 50.16 298 SER A O 1
ATOM 2422 N N . GLU A 1 299 ? 19.797 4.264 -0.337 1.00 56.56 299 GLU A N 1
ATOM 2423 C CA . GLU A 1 299 ? 19.393 4.038 1.045 1.00 56.56 299 GLU A CA 1
ATOM 2424 C C . GLU A 1 299 ? 17.862 3.969 1.135 1.00 56.56 299 GLU A C 1
ATOM 2426 O O . GLU A 1 299 ? 17.181 4.987 1.265 1.00 56.56 299 GLU A O 1
ATOM 2431 N N . ARG A 1 300 ? 17.299 2.760 1.032 1.00 60.94 300 ARG A N 1
ATOM 2432 C CA . ARG A 1 300 ? 15.866 2.535 1.216 1.00 60.94 300 ARG A CA 1
ATOM 2433 C C . ARG A 1 300 ? 15.490 3.001 2.615 1.00 60.94 300 ARG A C 1
ATOM 2435 O O . ARG A 1 300 ? 16.068 2.562 3.608 1.00 60.94 300 ARG A O 1
ATOM 2442 N N . SER A 1 301 ? 14.522 3.907 2.684 1.00 65.81 301 SER A N 1
ATOM 2443 C CA . SER A 1 301 ? 13.989 4.361 3.960 1.00 65.81 301 SER A CA 1
ATOM 2444 C C . SER A 1 301 ? 13.054 3.318 4.548 1.00 65.81 301 SER A C 1
ATOM 2446 O O . SER A 1 301 ? 13.122 3.118 5.748 1.00 65.81 301 SER A O 1
ATOM 2448 N N . HIS A 1 302 ? 12.257 2.621 3.726 1.00 73.06 302 HIS A N 1
ATOM 2449 C CA . HIS A 1 302 ? 11.398 1.506 4.138 1.00 73.06 302 HIS A CA 1
ATOM 2450 C C . HIS A 1 302 ? 12.176 0.181 4.053 1.00 73.06 302 HIS A C 1
ATOM 2452 O O . HIS A 1 302 ? 12.580 -0.207 2.955 1.00 73.06 302 HIS A O 1
ATOM 2458 N N . PHE A 1 303 ? 12.381 -0.509 5.181 1.00 70.69 303 PHE A N 1
ATOM 2459 C CA . PHE A 1 303 ? 13.327 -1.642 5.278 1.00 70.69 303 PHE A CA 1
ATOM 2460 C C . PHE A 1 303 ? 12.724 -2.970 5.767 1.00 70.69 303 PHE A C 1
ATOM 2462 O O . PHE A 1 303 ? 13.334 -4.027 5.594 1.00 70.69 303 PHE A O 1
ATOM 2469 N N . HIS A 1 304 ? 11.534 -2.942 6.369 1.00 74.81 304 HIS A N 1
ATOM 2470 C CA . HIS A 1 304 ? 10.787 -4.137 6.770 1.00 74.81 304 HIS A CA 1
ATOM 2471 C C . HIS A 1 304 ? 9.304 -3.941 6.453 1.00 74.81 304 HIS A C 1
ATOM 2473 O O . HIS A 1 304 ? 8.771 -2.868 6.731 1.00 74.81 304 HIS A O 1
ATOM 2479 N N . ILE A 1 305 ? 8.660 -4.943 5.848 1.00 79.81 305 ILE A N 1
ATOM 2480 C CA . ILE A 1 305 ? 7.290 -4.864 5.322 1.00 79.81 305 ILE A CA 1
ATOM 2481 C C . ILE A 1 305 ? 6.560 -6.175 5.644 1.00 79.81 305 ILE A C 1
ATOM 2483 O O . ILE A 1 305 ? 7.008 -7.239 5.219 1.00 79.81 305 ILE A O 1
ATOM 2487 N N . ASN A 1 306 ? 5.438 -6.094 6.366 1.00 81.31 306 ASN A N 1
ATOM 2488 C CA . ASN A 1 306 ? 4.699 -7.259 6.887 1.00 81.31 306 ASN A CA 1
ATOM 2489 C C . ASN A 1 306 ? 3.845 -7.985 5.850 1.00 81.31 306 ASN A C 1
ATOM 2491 O O . ASN A 1 306 ? 3.582 -9.176 5.966 1.00 81.31 306 ASN A O 1
ATOM 2495 N N . ARG A 1 307 ? 3.444 -7.276 4.799 1.00 83.19 307 ARG A N 1
ATOM 2496 C CA . ARG A 1 307 ? 2.783 -7.861 3.639 1.00 83.19 307 ARG A CA 1
ATOM 2497 C C . ARG A 1 307 ? 3.184 -7.058 2.406 1.00 83.19 307 ARG A C 1
ATOM 2499 O O . ARG A 1 307 ? 2.528 -6.057 2.094 1.00 83.19 307 ARG A O 1
ATOM 2506 N N . PRO A 1 308 ? 4.328 -7.397 1.785 1.00 81.62 308 PRO A N 1
ATOM 2507 C CA . PRO A 1 308 ? 4.801 -6.661 0.629 1.00 81.62 308 PRO A CA 1
ATOM 2508 C C . PRO A 1 308 ? 3.830 -6.833 -0.536 1.00 81.62 308 PRO A C 1
ATOM 2510 O O . PRO A 1 308 ? 3.204 -7.880 -0.690 1.00 81.62 308 PRO A O 1
ATOM 2513 N N . LEU A 1 309 ? 3.727 -5.797 -1.363 1.00 82.88 309 LEU A N 1
ATOM 2514 C CA . LEU A 1 309 ? 2.889 -5.781 -2.555 1.00 82.88 309 LEU A CA 1
ATOM 2515 C C . LEU A 1 309 ? 3.716 -5.444 -3.786 1.00 82.88 309 LEU A C 1
ATOM 2517 O O . LEU A 1 309 ? 4.598 -4.586 -3.743 1.00 82.88 309 LEU A O 1
ATOM 2521 N N . HIS A 1 310 ? 3.365 -6.065 -4.910 1.00 77.81 310 HIS A N 1
ATOM 2522 C CA . HIS A 1 310 ? 3.938 -5.716 -6.203 1.00 77.81 310 HIS A CA 1
ATOM 2523 C C . HIS A 1 310 ? 3.544 -4.284 -6.619 1.00 77.81 310 HIS A C 1
ATOM 2525 O O . HIS A 1 310 ? 2.479 -3.800 -6.221 1.00 77.81 310 HIS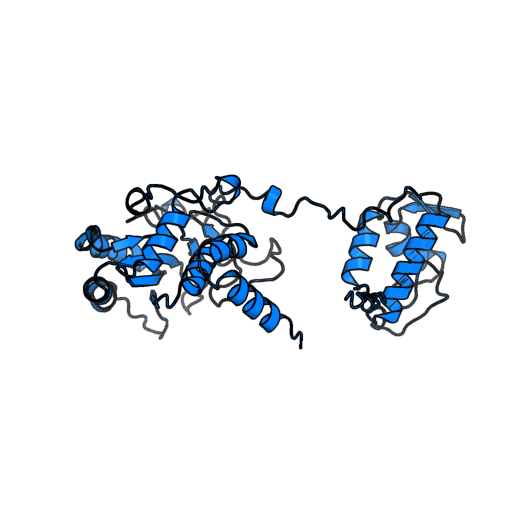 A O 1
ATOM 2531 N N . GLU A 1 311 ? 4.344 -3.617 -7.459 1.00 73.50 311 GLU A N 1
ATOM 2532 C CA . GLU A 1 311 ? 4.065 -2.256 -7.954 1.00 73.50 311 GLU A CA 1
ATOM 2533 C C . GLU A 1 311 ? 2.678 -2.142 -8.609 1.00 73.50 311 GLU A C 1
ATOM 2535 O O . GLU A 1 311 ? 1.900 -1.233 -8.321 1.00 73.50 311 GLU A O 1
ATOM 2540 N N . HIS A 1 312 ? 2.320 -3.150 -9.404 1.00 80.44 312 HIS A N 1
ATOM 2541 C CA . HIS A 1 312 ? 1.036 -3.248 -10.106 1.00 80.44 312 HIS A CA 1
ATOM 2542 C C . HIS A 1 312 ? -0.173 -3.552 -9.201 1.00 80.44 312 HIS A C 1
ATOM 2544 O O . HIS A 1 312 ? -1.305 -3.505 -9.679 1.00 80.44 312 HIS A O 1
ATOM 2550 N N . SER A 1 313 ? 0.019 -3.816 -7.902 1.00 85.19 313 SER A N 1
ATOM 2551 C CA . SER A 1 313 ? -1.084 -4.138 -6.974 1.00 85.19 313 SER A CA 1
ATOM 2552 C C . SER A 1 313 ? -2.123 -3.020 -6.881 1.00 85.19 313 SER A C 1
ATOM 2554 O O . SER A 1 313 ? -3.296 -3.287 -6.630 1.00 85.19 313 SER A O 1
ATOM 2556 N N . ILE A 1 314 ? -1.719 -1.771 -7.148 1.00 88.56 314 ILE A N 1
ATOM 2557 C CA . ILE A 1 314 ? -2.645 -0.636 -7.218 1.00 88.56 314 ILE A CA 1
ATOM 2558 C C . ILE A 1 314 ? -3.736 -0.844 -8.274 1.00 88.56 314 ILE A C 1
ATOM 2560 O O . ILE A 1 314 ? -4.886 -0.503 -8.019 1.00 88.56 314 ILE A O 1
ATOM 2564 N N . ALA A 1 315 ? -3.408 -1.436 -9.426 1.00 87.81 315 ALA A N 1
ATOM 2565 C CA . ALA A 1 315 ? -4.374 -1.669 -10.494 1.00 87.81 315 ALA A CA 1
ATOM 2566 C C . ALA A 1 315 ? -5.439 -2.678 -10.054 1.00 87.81 315 ALA A C 1
ATOM 2568 O O . ALA A 1 315 ? -6.627 -2.412 -10.212 1.00 87.81 315 ALA A O 1
ATOM 2569 N N . PHE A 1 316 ? -5.025 -3.777 -9.417 1.00 88.12 316 PHE A N 1
ATOM 2570 C CA . PHE A 1 316 ? -5.943 -4.773 -8.861 1.00 88.12 316 PHE A CA 1
ATOM 2571 C C . PHE A 1 316 ? -6.840 -4.177 -7.775 1.00 88.12 316 PHE A C 1
ATOM 2573 O O . PHE A 1 316 ? -8.056 -4.329 -7.843 1.00 88.12 316 PHE A O 1
ATOM 2580 N N . LEU A 1 317 ? -6.277 -3.417 -6.830 1.00 90.06 317 LEU A N 1
ATOM 2581 C CA . LEU A 1 317 ? -7.066 -2.722 -5.807 1.00 90.06 317 LEU A CA 1
ATOM 2582 C C . LEU A 1 317 ? -8.096 -1.766 -6.426 1.00 90.06 317 LEU A C 1
ATOM 2584 O O . LEU A 1 317 ? -9.227 -1.699 -5.957 1.00 90.06 317 LEU A O 1
ATOM 2588 N N . CYS A 1 318 ? -7.740 -1.073 -7.510 1.00 91.38 318 CYS A N 1
ATOM 2589 C CA . CYS A 1 318 ? -8.637 -0.161 -8.220 1.00 91.38 318 CYS A CA 1
ATOM 2590 C C . CYS A 1 318 ? -9.792 -0.862 -8.954 1.00 91.38 318 CYS A C 1
ATOM 2592 O O . CYS A 1 318 ? -10.760 -0.195 -9.311 1.00 91.38 318 CYS A O 1
ATOM 2594 N N . THR A 1 319 ? -9.730 -2.181 -9.171 1.00 90.38 319 THR A N 1
ATOM 2595 C CA . THR A 1 319 ? -10.876 -2.952 -9.695 1.00 90.38 319 THR A CA 1
ATOM 2596 C C . THR A 1 319 ? -11.939 -3.236 -8.635 1.00 90.38 319 THR A C 1
ATOM 2598 O O . THR A 1 319 ? -13.068 -3.572 -8.978 1.00 90.38 319 THR A O 1
ATOM 2601 N N . LEU A 1 320 ? -11.608 -3.072 -7.349 1.00 90.31 320 LEU A N 1
ATOM 2602 C CA . LEU A 1 320 ? -12.497 -3.410 -6.236 1.00 90.31 320 LEU A CA 1
ATOM 2603 C C . LEU A 1 320 ? -13.543 -2.336 -5.936 1.00 90.31 320 LEU A C 1
ATOM 2605 O O . LEU A 1 320 ? -14.363 -2.526 -5.037 1.00 90.31 320 LEU A O 1
ATOM 2609 N N . PHE A 1 321 ? -13.515 -1.213 -6.656 1.00 90.50 321 PHE A N 1
ATOM 2610 C CA . PHE A 1 321 ? -14.463 -0.134 -6.448 1.00 90.50 321 PHE A CA 1
ATOM 2611 C C . PHE A 1 321 ? -14.825 0.649 -7.711 1.00 90.50 321 PHE A C 1
ATOM 2613 O O . PHE A 1 321 ? -13.988 0.819 -8.603 1.00 90.50 321 PHE A O 1
ATOM 2620 N N . PRO A 1 322 ? -16.063 1.178 -7.782 1.00 90.38 322 PRO A N 1
ATOM 2621 C CA . PRO A 1 322 ? -16.494 2.011 -8.898 1.00 90.38 322 PRO A CA 1
ATOM 2622 C C . PRO A 1 322 ? -15.582 3.226 -9.086 1.00 90.38 322 PRO A C 1
ATOM 2624 O O . PRO A 1 322 ? -15.249 3.917 -8.126 1.00 90.38 322 PRO A O 1
ATOM 2627 N N . GLY A 1 323 ? -15.192 3.505 -10.330 1.00 90.50 323 GLY A N 1
ATOM 2628 C CA . GLY A 1 323 ? -14.361 4.668 -10.653 1.00 90.50 323 GLY A CA 1
ATOM 2629 C C . GLY A 1 323 ? -12.857 4.486 -10.408 1.00 90.50 323 GLY A C 1
ATOM 2630 O O . GLY A 1 323 ? -12.079 5.346 -10.822 1.00 90.50 323 GLY A O 1
ATOM 2631 N N . GLY A 1 324 ? -12.420 3.390 -9.774 1.00 92.12 324 GLY A N 1
ATOM 2632 C CA . GLY A 1 324 ? -11.023 3.222 -9.365 1.00 92.12 324 GLY A CA 1
ATOM 2633 C C . GLY A 1 324 ? -10.035 3.195 -10.528 1.00 92.12 324 GLY A C 1
ATOM 2634 O O . GLY A 1 324 ? -9.022 3.892 -10.494 1.00 92.12 324 GLY A O 1
ATOM 2635 N N . ILE A 1 325 ? -10.342 2.450 -11.594 1.00 92.75 325 ILE A N 1
ATOM 2636 C CA . ILE A 1 325 ? -9.499 2.411 -12.800 1.00 92.75 325 ILE A CA 1
ATOM 2637 C C . ILE A 1 325 ? -9.455 3.779 -13.490 1.00 92.75 325 ILE A C 1
ATOM 2639 O O . ILE A 1 325 ? -8.383 4.218 -13.899 1.00 92.75 325 ILE A O 1
ATOM 2643 N N . GLN A 1 326 ? -10.584 4.489 -13.577 1.00 92.25 326 GLN A N 1
ATOM 2644 C CA . GLN A 1 326 ? -10.627 5.836 -14.151 1.00 92.25 326 GLN A CA 1
ATOM 2645 C C . GLN A 1 326 ? -9.736 6.800 -13.359 1.00 92.25 326 GLN A C 1
ATOM 2647 O O . GLN A 1 326 ? -8.952 7.540 -13.952 1.00 92.25 326 GLN A O 1
ATOM 2652 N N . GLN A 1 327 ? -9.802 6.758 -12.027 1.00 91.06 327 GLN A N 1
ATOM 2653 C CA . GLN A 1 327 ? -8.981 7.601 -11.160 1.00 91.06 327 GLN A CA 1
ATOM 2654 C C . GLN A 1 327 ? -7.487 7.265 -11.271 1.00 91.06 327 GLN A C 1
ATOM 2656 O O . GLN A 1 327 ? -6.659 8.175 -11.341 1.00 91.06 327 GLN A O 1
ATOM 2661 N N . LEU A 1 328 ? -7.140 5.977 -11.377 1.00 90.62 328 LEU A N 1
ATOM 2662 C CA . LEU A 1 328 ? -5.765 5.541 -11.622 1.00 90.62 328 LEU A CA 1
ATOM 2663 C C . LEU A 1 328 ? -5.225 6.087 -12.950 1.00 90.62 328 LEU A C 1
ATOM 2665 O O . LEU A 1 328 ? -4.110 6.606 -12.988 1.00 90.62 328 LEU A O 1
ATOM 2669 N N . LEU A 1 329 ? -6.017 6.002 -14.022 1.00 88.56 329 LEU A N 1
ATOM 2670 C CA . LEU A 1 329 ? -5.646 6.525 -15.339 1.00 88.56 329 LEU A CA 1
ATOM 2671 C C . LEU A 1 329 ? -5.469 8.048 -15.319 1.00 88.56 329 LEU A C 1
ATOM 2673 O O . LEU A 1 329 ? -4.503 8.551 -15.889 1.00 88.56 329 LEU A O 1
ATOM 2677 N N . LEU A 1 330 ? -6.356 8.780 -14.635 1.00 87.50 330 LEU A N 1
ATOM 2678 C CA . LEU A 1 330 ? -6.233 10.233 -14.473 1.00 87.50 330 LEU A CA 1
ATOM 2679 C C . LEU A 1 330 ? -4.928 10.618 -13.765 1.00 87.50 330 LEU A C 1
ATOM 2681 O O . LEU A 1 330 ? -4.218 11.503 -14.241 1.00 87.50 330 LEU A O 1
ATOM 2685 N N . GLU A 1 331 ? -4.571 9.931 -12.675 1.00 84.31 331 GLU A N 1
ATOM 2686 C CA . GLU A 1 331 ? -3.309 10.180 -11.967 1.00 84.31 331 GLU A CA 1
ATOM 2687 C C . GLU A 1 331 ? -2.091 9.865 -12.854 1.00 84.31 331 GLU A C 1
ATOM 2689 O O . GLU A 1 331 ? -1.158 10.664 -12.955 1.00 84.31 331 GLU A O 1
ATOM 2694 N N . GLN A 1 332 ? -2.112 8.726 -13.554 1.00 81.62 332 GLN A N 1
ATOM 2695 C CA . GLN A 1 332 ? -1.022 8.322 -14.446 1.00 81.62 332 GLN A CA 1
ATOM 2696 C C . GLN A 1 332 ? -0.832 9.287 -15.621 1.00 81.62 332 GLN A C 1
ATOM 2698 O O . GLN A 1 332 ? 0.307 9.568 -15.996 1.00 81.62 332 GLN A O 1
ATOM 2703 N N . ASN A 1 333 ? -1.920 9.801 -16.194 1.00 79.44 333 ASN A N 1
ATOM 2704 C CA . ASN A 1 333 ? -1.866 10.768 -17.289 1.00 79.44 333 ASN A CA 1
ATOM 2705 C C . ASN A 1 333 ? -1.393 12.142 -16.802 1.00 79.44 333 ASN A C 1
ATOM 2707 O O . ASN A 1 333 ? -0.556 12.763 -17.459 1.00 79.44 333 ASN A O 1
ATOM 2711 N N . GLY A 1 334 ? -1.835 12.573 -15.615 1.00 70.19 334 GLY A N 1
ATOM 2712 C CA . GLY A 1 334 ? -1.382 13.819 -14.990 1.00 70.19 334 GLY A CA 1
ATOM 2713 C C . GLY A 1 334 ? 0.126 13.849 -14.725 1.00 70.19 334 GLY A C 1
ATOM 2714 O O . GLY A 1 334 ? 0.756 14.894 -14.847 1.00 70.19 334 GLY A O 1
ATOM 2715 N N . HIS A 1 335 ? 0.738 12.698 -14.438 1.00 61.41 335 HIS A N 1
ATOM 2716 C CA . HIS A 1 335 ? 2.189 12.593 -14.251 1.00 61.41 335 HIS A CA 1
ATOM 2717 C C . HIS A 1 335 ? 2.990 12.552 -15.561 1.00 61.41 335 HIS A C 1
ATOM 2719 O O . HIS A 1 335 ? 4.212 12.701 -15.527 1.00 61.41 335 HIS A O 1
ATOM 2725 N N . LYS A 1 336 ? 2.339 12.346 -16.712 1.00 54.97 336 LYS A N 1
ATOM 2726 C CA . LYS A 1 336 ? 3.022 12.177 -18.002 1.00 54.97 336 LYS A CA 1
ATOM 2727 C C . LYS A 1 336 ? 3.065 13.438 -18.872 1.00 54.97 336 LYS A C 1
ATOM 2729 O O . LYS A 1 336 ? 3.662 13.368 -19.939 1.00 54.97 336 LYS A O 1
ATOM 2734 N N . ASN A 1 337 ? 2.506 14.580 -18.450 1.00 42.03 337 ASN A N 1
ATOM 2735 C CA . ASN A 1 337 ? 2.372 15.776 -19.308 1.00 42.03 337 ASN A CA 1
ATOM 2736 C C . ASN A 1 337 ? 1.830 15.426 -20.713 1.00 42.03 337 ASN A C 1
ATOM 2738 O O . ASN A 1 337 ? 2.298 15.958 -21.719 1.00 42.03 337 ASN A O 1
ATOM 2742 N N . VAL A 1 338 ? 0.883 14.490 -20.799 1.00 36.88 338 VAL A N 1
ATOM 2743 C CA . VAL A 1 338 ? 0.226 14.153 -22.067 1.00 36.88 338 VAL A CA 1
ATOM 2744 C C . VAL A 1 338 ? -1.046 14.986 -22.129 1.00 36.88 338 VAL A C 1
ATOM 2746 O O . VAL A 1 338 ? -1.960 14.762 -21.335 1.00 36.88 338 VAL A O 1
ATOM 2749 N N . VAL A 1 339 ? -1.031 15.988 -23.011 1.00 33.25 339 VAL A N 1
ATOM 2750 C CA . VAL A 1 339 ? -2.200 16.783 -23.422 1.00 33.25 339 VAL A CA 1
ATOM 2751 C C . VAL A 1 339 ? -3.035 15.974 -24.400 1.00 33.25 339 VAL A C 1
ATOM 2753 O O . VAL A 1 339 ? -2.419 15.365 -25.307 1.00 33.25 339 VAL A O 1
#

Sequence (339 aa):
MTLPFERYCTSGDRQRSIATFYRHLKKCSDVSIRCPQCGQRMTMDQFYHHHASEQHGVHSRKACVFCFGAKRWAHGEKQHPDNVKHVSECLQRFLNDAGNASSWMEDDDAVDDTCECQKFQSTPHQMLGRCKEKLNAYVGFYDSVLEKPDMWRCDDPVEFTEASGLGKDVYGIVQRYFRGDLVWFHILVKHDAFQTFCTEMEKIRDQVVLLPFWCLCDGLVNGTGRTQHRHMIVACELESAFEDVWKHKIRYEFPNRGRAKKCVKIQDAFHLARAIVYVSQPKSSCDGKIPQMLDDSSERSHFHINRPLHEHSIAFLCTLFPGGIQQLLLEQNGHKNVV

Mean predicted aligned error: 17.57 Å

Radius of gyration: 27.3 Å; Cα contacts (8 Å, |Δi|>4): 452; chains: 1; bounding box: 69×37×70 Å

Foldseek 3Di:
DDDDDDDDDDPDPPQQFPVNQVVVLVVQQQPWFADPPPRDIDGSVCQQPPCLCPVLVDHPQFAQSLVSRPDGDDGPCCRPSVNSVVSSVSVVVSCVVRVVDDPPPVPPPPDVPPPVLVVDQQPFPDQLADCPPPVVVQPPVQDDALADQVQQDDPDFPDDDNSQLCHRSLLSVLVVVVVVQKWKKWKKAWSVLVVQVRVLCVVVSVFKHWDLWKFKFQADQDPVGGTIIMITMMIGRDPCSVVCCVVPRSDDDDPPPDDNMDIDTQDDLLSVLVSSQVRQEWALHPPPPRPPDDDSPRRTRTGTISRHGDPCSQVVSLVSDPCSNVVVVVVVCVVVPDD

Solvent-accessible surface area (backbone atoms only — not comparable to full-atom values): 19905 Å² total; per-residue (Å²): 140,88,80,85,92,80,88,89,83,75,88,70,82,74,80,52,49,60,67,58,46,53,52,54,50,58,75,41,25,78,44,77,40,58,43,91,88,78,60,52,75,43,32,41,44,49,40,67,78,42,45,34,37,75,78,67,70,28,42,68,65,41,21,34,53,66,59,70,40,79,51,68,48,57,86,76,44,55,70,39,59,73,44,28,43,49,47,46,55,32,47,51,51,50,43,48,75,62,72,68,65,65,90,73,79,82,52,90,74,70,56,80,78,66,52,67,66,78,73,57,65,52,59,53,56,74,68,58,52,94,56,74,88,50,59,85,81,45,77,74,74,81,53,92,62,66,62,55,76,77,78,20,66,60,100,80,58,70,83,44,50,68,85,58,32,68,36,65,42,47,47,26,48,54,53,49,56,73,71,59,70,48,46,41,29,46,33,34,41,26,59,92,52,39,65,56,42,52,59,58,47,57,77,44,43,92,45,42,33,33,53,74,37,21,22,35,29,50,53,46,74,50,102,88,46,66,46,49,28,38,35,39,36,40,37,22,57,50,59,64,66,52,47,48,45,49,68,70,66,57,68,70,88,54,100,73,88,55,81,58,55,49,78,42,75,51,84,48,73,65,50,45,42,49,49,47,50,56,30,11,40,82,31,53,39,84,82,74,58,72,63,96,66,87,52,95,83,55,70,50,13,37,26,38,28,69,32,27,42,53,88,68,43,52,60,61,54,20,69,76,44,91,63,28,57,61,53,52,50,52,53,58,41,68,73,59,79,67,129

InterPro domains:
  IPR013087 Zinc finger C2H2-type [PS00028] (35-56)